Protein 5HYC (pdb70)

Structure (mmCIF, N/CA/C/O backbone):
data_5HYC
#
_entry.id   5HYC
#
_cell.length_a   105.097
_cell.length_b   105.097
_cell.length_c   166.541
_cell.angle_alpha   90.00
_cell.angle_beta   90.00
_cell.angle_gamma   90.00
#
_symmetry.space_group_name_H-M   'I 41 2 2'
#
loop_
_entity.id
_entity.type
_entity.pdbx_description
1 polymer 'Uncharacterized protein'
2 polymer 'Cytoplasmic dynein 1 intermediate chain 2'
3 water water
#
loop_
_atom_site.group_PDB
_atom_site.id
_atom_site.type_symbol
_atom_site.label_atom_id
_atom_site.label_alt_id
_atom_site.label_comp_id
_atom_site.label_asym_id
_atom_site.label_entity_id
_atom_site.label_seq_id
_atom_site.pdbx_PDB_ins_code
_atom_site.Cartn_x
_atom_site.Cartn_y
_atom_site.Cartn_z
_atom_site.occupancy
_atom_site.B_iso_or_equiv
_atom_site.auth_seq_id
_atom_site.auth_comp_id
_atom_site.auth_asym_id
_atom_site.auth_atom_id
_atom_site.pdbx_PDB_model_num
ATOM 1 N N . GLY A 1 5 ? -36.371 4.820 30.293 1.00 98.03 5 GLY A N 1
ATOM 2 C CA . GLY A 1 5 ? -37.681 4.553 30.856 1.00 102.60 5 GLY A CA 1
ATOM 3 C C . GLY A 1 5 ? -38.056 3.086 30.795 1.00 103.94 5 GLY A C 1
ATOM 4 O O . GLY A 1 5 ? -37.188 2.220 30.888 1.00 105.42 5 GLY A O 1
ATOM 5 N N . PRO A 1 6 ? -39.360 2.799 30.651 1.00 106.52 6 PRO A N 1
ATOM 6 C CA . PRO A 1 6 ? -39.913 1.443 30.559 1.00 97.95 6 PRO A CA 1
ATOM 7 C C . PRO A 1 6 ? -39.272 0.593 29.466 1.00 82.96 6 PRO A C 1
ATOM 8 O O . PRO A 1 6 ? -38.931 1.099 28.398 1.00 81.75 6 PRO A O 1
ATOM 12 N N . SER A 1 7 ? -39.115 -0.695 29.746 1.00 70.04 7 SER A N 1
ATOM 13 C CA . SER A 1 7 ? -38.491 -1.611 28.811 1.00 65.54 7 SER A CA 1
ATOM 14 C C . SER A 1 7 ? -39.501 -2.078 27.796 1.00 66.29 7 SER A C 1
ATOM 15 O O . SER A 1 7 ? -40.695 -2.094 28.076 1.00 68.47 7 SER A O 1
ATOM 18 N N . PRO A 1 8 ? -39.024 -2.467 26.606 1.00 64.97 8 PRO A N 1
ATOM 19 C CA . PRO A 1 8 ? -39.915 -3.019 25.583 1.00 67.51 8 PRO A CA 1
ATOM 20 C C . PRO A 1 8 ? -40.548 -4.334 26.024 1.00 65.32 8 PRO A C 1
ATOM 21 O O . PRO A 1 8 ? -41.535 -4.769 25.442 1.00 73.67 8 PRO A O 1
ATOM 25 N N . ILE A 1 9 ? -39.976 -4.957 27.046 1.00 59.51 9 ILE A N 1
ATOM 26 C CA . ILE A 1 9 ? -40.446 -6.243 27.533 1.00 54.33 9 ILE A CA 1
ATOM 27 C C . ILE A 1 9 ? -40.673 -6.144 29.028 1.00 56.31 9 ILE A C 1
ATOM 28 O O . ILE A 1 9 ? -39.870 -5.551 29.729 1.00 52.50 9 ILE A O 1
ATOM 33 N N . PRO A 1 10 ? -41.796 -6.692 29.514 1.00 62.32 10 PRO A N 1
ATOM 34 C CA . PRO A 1 10 ? -42.065 -6.706 30.951 1.00 54.43 10 PRO A CA 1
ATOM 35 C C . PRO A 1 10 ? -40.933 -7.383 31.692 1.00 52.94 10 PRO A C 1
ATOM 36 O O . PRO A 1 10 ? -40.463 -8.430 31.258 1.00 54.08 10 PRO A O 1
ATOM 40 N N . THR A 1 11 ? -40.497 -6.784 32.792 1.00 52.56 11 THR A N 1
ATOM 41 C CA . THR A 1 11 ? -39.330 -7.266 33.514 1.00 54.15 11 THR A CA 1
ATOM 42 C C . THR A 1 11 ? -39.491 -8.689 34.029 1.00 55.46 11 THR A C 1
ATOM 43 O O . THR A 1 11 ? -38.503 -9.375 34.253 1.00 53.70 11 THR A O 1
ATOM 47 N N . ASN A 1 12 ? -40.730 -9.135 34.217 1.00 61.75 12 ASN A N 1
ATOM 48 C CA . ASN A 1 12 ? -40.969 -10.506 34.648 1.00 65.78 12 ASN A CA 1
ATOM 49 C C . ASN A 1 12 ? -40.670 -11.505 33.535 1.00 59.19 12 ASN A C 1
ATOM 50 O O . ASN A 1 12 ? -40.269 -12.635 33.795 1.00 60.53 12 ASN A O 1
ATOM 55 N N . ARG A 1 13 ? -40.866 -11.076 32.293 1.00 54.03 13 ARG A N 1
ATOM 56 C CA . ARG A 1 13 ? -40.541 -11.897 31.142 1.00 49.52 13 ARG A CA 1
ATOM 57 C C . ARG A 1 13 ? -39.045 -11.879 30.908 1.00 46.44 13 ARG A C 1
ATOM 58 O O . ARG A 1 13 ? -38.452 -12.900 30.595 1.00 45.30 13 ARG A O 1
ATOM 66 N N . LEU A 1 14 ? -38.441 -10.707 31.060 1.00 45.49 14 LEU A N 1
ATOM 67 C CA . LEU A 1 14 ? -36.990 -10.572 30.989 1.00 43.03 14 LEU A CA 1
ATOM 68 C C . LEU A 1 14 ? -36.330 -11.513 31.968 1.00 43.47 14 LEU A C 1
ATOM 69 O O . LEU A 1 14 ? -35.370 -12.197 31.635 1.00 45.68 14 LEU A O 1
ATOM 74 N N . LYS A 1 15 ? -36.872 -11.556 33.179 1.00 43.33 15 LYS A N 1
ATOM 75 C CA . LYS A 1 15 ? -36.299 -12.389 34.211 1.00 42.59 15 LYS A CA 1
ATOM 76 C C . LYS A 1 15 ? -36.322 -13.867 33.821 1.00 42.36 15 LYS A C 1
ATOM 77 O O . LYS A 1 15 ? -35.355 -14.562 34.087 1.00 40.99 15 LYS A O 1
ATOM 83 N N . GLN A 1 16 ? -37.382 -14.371 33.192 1.00 43.99 16 GLN A N 1
ATOM 84 C CA . GLN A 1 16 ? -37.315 -15.786 32.859 1.00 44.11 16 GLN A CA 1
ATOM 85 C C . GLN A 1 16 ? -36.551 -16.032 31.557 1.00 42.67 16 GLN A C 1
ATOM 86 O O . GLN A 1 16 ? -35.955 -17.094 31.391 1.00 43.17 16 GLN A O 1
ATOM 92 N N . ILE A 1 17 ? -36.434 -15.021 30.713 1.00 42.13 17 ILE A N 1
ATOM 93 C CA . ILE A 1 17 ? -35.536 -15.135 29.581 1.00 40.90 17 ILE A CA 1
ATOM 94 C C . ILE A 1 17 ? -34.092 -15.262 30.068 1.00 38.82 17 ILE A C 1
ATOM 95 O O . ILE A 1 17 ? -33.357 -16.141 29.634 1.00 38.27 17 ILE A O 1
ATOM 100 N N . ALA A 1 18 ? -33.704 -14.399 30.998 1.00 38.08 18 ALA A N 1
ATOM 101 C CA . ALA A 1 18 ? -32.331 -14.399 31.475 1.00 36.50 18 ALA A CA 1
ATOM 102 C C . ALA A 1 18 ? -32.009 -15.662 32.266 1.00 36.38 18 ALA A C 1
ATOM 103 O O . ALA A 1 18 ? -30.928 -16.219 32.132 1.00 35.43 18 ALA A O 1
ATOM 105 N N . ALA A 1 19 ? -32.955 -16.119 33.074 1.00 37.67 19 ALA A N 1
ATOM 106 C CA . ALA A 1 19 ? -32.732 -17.305 33.896 1.00 42.78 19 ALA A CA 1
ATOM 107 C C . ALA A 1 19 ? -32.619 -18.548 33.020 1.00 40.99 19 ALA A C 1
ATOM 108 O O . ALA A 1 19 ? -31.791 -19.415 33.273 1.00 43.49 19 ALA A O 1
ATOM 110 N N . ASP A 1 20 ? -33.443 -18.622 31.980 1.00 39.27 20 ASP A N 1
ATOM 111 C CA . ASP A 1 20 ? -33.357 -19.737 31.041 1.00 40.01 20 ASP A CA 1
ATOM 112 C C . ASP A 1 20 ? -32.038 -19.744 30.278 1.00 38.58 20 ASP A C 1
ATOM 113 O O . ASP A 1 20 ? -31.420 -20.797 30.133 1.00 38.81 20 ASP A O 1
ATOM 118 N N . ALA A 1 21 ? -31.596 -18.584 29.803 1.00 37.45 21 ALA A N 1
ATOM 119 C CA . ALA A 1 21 ? -30.301 -18.514 29.136 1.00 36.46 21 ALA A CA 1
ATOM 120 C C . ALA A 1 21 ? -29.158 -18.978 30.038 1.00 35.50 21 ALA A C 1
ATOM 121 O O . ALA A 1 21 ? -28.287 -19.713 29.603 1.00 37.60 21 ALA A O 1
ATOM 123 N N . CYS A 1 22 ? -29.172 -18.567 31.302 1.00 35.83 22 CYS A N 1
ATOM 124 C CA . CYS A 1 22 ? -28.108 -18.970 32.218 1.00 34.34 22 CYS A CA 1
ATOM 125 C C . CYS A 1 22 ? -28.117 -20.471 32.491 1.00 39.24 22 CYS A C 1
ATOM 126 O O . CYS A 1 22 ? -27.067 -21.099 32.421 1.00 37.34 22 CYS A O 1
ATOM 129 N N . ASN A 1 23 ? -29.280 -21.062 32.751 1.00 42.61 23 ASN A N 1
ATOM 130 C CA . ASN A 1 23 ? -29.306 -22.499 32.979 1.00 40.18 23 ASN A CA 1
ATOM 131 C C . ASN A 1 23 ? -29.043 -23.280 31.692 1.00 42.63 23 ASN A C 1
ATOM 132 O O . ASN A 1 23 ? -28.471 -24.351 31.743 1.00 48.65 23 ASN A O 1
ATOM 137 N N . ASP A 1 24 ? -29.443 -22.741 30.545 1.00 41.24 24 ASP A N 1
ATOM 138 C CA . ASP A 1 24 ? -29.085 -23.355 29.268 1.00 41.67 24 ASP A CA 1
ATOM 139 C C . ASP A 1 24 ? -27.576 -23.407 29.087 1.00 38.81 24 ASP A C 1
ATOM 140 O O . ASP A 1 24 ? -27.058 -24.342 28.523 1.00 40.04 24 ASP A O 1
ATOM 145 N N . ALA A 1 25 ? -26.866 -22.403 29.574 1.00 37.09 25 ALA A N 1
ATOM 146 C CA . ALA A 1 25 ? -25.427 -22.390 29.410 1.00 36.66 25 ALA A CA 1
ATOM 147 C C . ALA A 1 25 ? -24.687 -23.167 30.501 1.00 36.66 25 ALA A C 1
ATOM 148 O O . ALA A 1 25 ? -23.796 -23.939 30.194 1.00 41.59 25 ALA A O 1
ATOM 150 N N . ILE A 1 26 ? -25.039 -22.972 31.770 1.00 36.04 26 ILE A N 1
ATOM 151 C CA . ILE A 1 26 ? -24.216 -23.540 32.835 1.00 36.14 26 ILE A CA 1
ATOM 152 C C . ILE A 1 26 ? -24.928 -24.500 33.769 1.00 37.15 26 ILE A C 1
ATOM 153 O O . ILE A 1 26 ? -24.359 -24.905 34.767 1.00 37.39 26 ILE A O 1
ATOM 158 N N . GLY A 1 27 ? -26.151 -24.875 33.425 1.00 38.08 27 GLY A N 1
ATOM 159 C CA . GLY A 1 27 ? -26.989 -25.678 34.285 1.00 39.45 27 GLY A CA 1
ATOM 160 C C . GLY A 1 27 ? -26.389 -27.014 34.617 1.00 40.83 27 GLY A C 1
ATOM 161 O O . GLY A 1 27 ? -26.634 -27.548 35.674 1.00 41.78 27 GLY A O 1
ATOM 162 N N . SER A 1 28 ? -25.577 -27.556 33.728 1.00 41.26 28 SER A N 1
ATOM 163 C CA . SER A 1 28 ? -25.032 -28.883 33.956 1.00 43.01 28 SER A CA 1
ATOM 164 C C . SER A 1 28 ? -23.550 -28.867 34.279 1.00 42.43 28 SER A C 1
ATOM 165 O O . SER A 1 28 ? -22.956 -29.906 34.450 1.00 45.09 28 SER A O 1
ATOM 168 N N . ALA A 1 29 ? -22.948 -27.694 34.377 1.00 40.59 29 ALA A N 1
ATOM 169 C CA . ALA A 1 29 ? -21.576 -27.610 34.868 1.00 40.39 29 ALA A CA 1
ATOM 170 C C . ALA A 1 29 ? -21.478 -28.006 36.364 1.00 40.94 29 ALA A C 1
ATOM 171 O O . ALA A 1 29 ? -22.238 -27.526 37.193 1.00 40.45 29 ALA A O 1
ATOM 173 N N . GLU A 1 30 ? -20.542 -28.891 36.682 1.00 42.28 30 GLU A N 1
ATOM 174 C CA . GLU A 1 30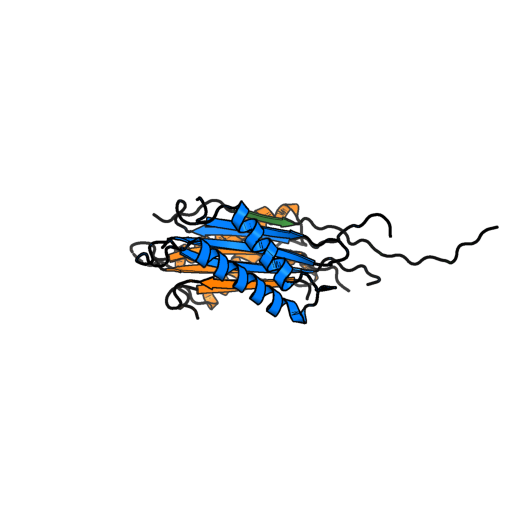 ? -20.259 -29.260 38.062 1.00 45.96 30 GLU A CA 1
ATOM 175 C C . GLU A 1 30 ? -19.385 -28.229 38.753 1.00 42.17 30 GLU A C 1
ATOM 176 O O . GLU A 1 30 ? -19.354 -28.144 39.962 1.00 44.43 30 GLU A O 1
ATOM 182 N N . PHE A 1 31 ? -18.665 -27.446 37.974 1.00 41.24 31 PHE A N 1
ATOM 183 C CA . PHE A 1 31 ? -17.721 -26.513 38.553 1.00 43.51 31 PHE A CA 1
ATOM 184 C C . PHE A 1 31 ? -17.378 -25.448 37.555 1.00 39.80 31 PHE A C 1
ATOM 185 O O . PHE A 1 31 ? -17.614 -25.605 36.367 1.00 39.56 31 PHE A O 1
ATOM 193 N N . TYR A 1 32 ? -16.816 -24.363 38.058 1.00 42.91 32 TYR A N 1
ATOM 194 C CA . TYR A 1 32 ? -16.304 -23.305 37.224 1.00 39.46 32 TYR A CA 1
ATOM 195 C C . TYR A 1 32 ? -15.101 -23.800 36.455 1.00 42.65 32 TYR A C 1
ATOM 196 O O . TYR A 1 32 ? -14.220 -24.460 36.993 1.00 49.74 32 TYR A O 1
ATOM 205 N N . ASP A 1 33 ? -15.086 -23.464 35.181 1.00 39.98 33 ASP A N 1
ATOM 206 C CA . ASP A 1 33 ? -14.039 -23.878 34.274 1.00 41.56 33 ASP A CA 1
ATOM 207 C C . ASP A 1 33 ? -13.683 -22.675 33.412 1.00 41.43 33 ASP A C 1
ATOM 208 O O . ASP A 1 33 ? -14.482 -22.252 32.594 1.00 40.42 33 ASP A O 1
ATOM 213 N N . HIS A 1 34 ? -12.505 -22.104 33.622 1.00 42.74 34 HIS A N 1
ATOM 214 C CA . HIS A 1 34 ? -12.117 -20.887 32.917 1.00 43.05 34 HIS A CA 1
ATOM 215 C C . HIS A 1 34 ? -12.012 -21.119 31.404 1.00 54.84 34 HIS A C 1
ATOM 216 O O . HIS A 1 34 ? -12.127 -20.190 30.619 1.00 67.17 34 HIS A O 1
ATOM 223 N N . ALA A 1 35 ? -11.804 -22.370 31.011 1.00 50.77 35 ALA A N 1
ATOM 224 C CA . ALA A 1 35 ? -11.690 -22.733 29.613 1.00 46.45 35 ALA A CA 1
ATOM 225 C C . ALA A 1 35 ? -13.026 -22.666 28.866 1.00 51.52 35 ALA A C 1
ATOM 226 O O . ALA A 1 35 ? -13.046 -22.546 27.649 1.00 60.06 35 ALA A O 1
ATOM 228 N N . LYS A 1 36 ? -14.136 -22.728 29.594 1.00 48.00 36 LYS A N 1
ATOM 229 C CA . LYS A 1 36 ? -15.450 -22.777 28.960 1.00 41.74 36 LYS A CA 1
ATOM 230 C C . LYS A 1 36 ? -16.248 -21.484 29.097 1.00 39.86 36 LYS A C 1
ATOM 231 O O . LYS A 1 36 ? -17.351 -21.386 28.593 1.00 39.11 36 LYS A O 1
ATOM 237 N N . THR A 1 37 ? -15.686 -20.502 29.782 1.00 39.47 37 THR A N 1
ATOM 238 C CA . THR A 1 37 ? -16.443 -19.323 30.187 1.00 37.93 37 THR A CA 1
ATOM 239 C C . THR A 1 37 ? -16.816 -18.471 28.995 1.00 38.01 37 THR A C 1
ATOM 240 O O . THR A 1 37 ? -17.868 -17.832 28.974 1.00 36.82 37 THR A O 1
ATOM 244 N N . GLU A 1 38 ? -15.925 -18.473 28.013 1.00 39.74 38 GLU A N 1
ATOM 245 C CA . GLU A 1 38 ? -16.120 -17.767 26.763 1.00 42.97 38 GLU A CA 1
ATOM 246 C C . GLU A 1 38 ? -17.297 -18.352 25.982 1.00 40.09 38 GLU A C 1
ATOM 247 O O . GLU A 1 38 ? -18.169 -17.623 25.553 1.00 39.45 38 GLU A O 1
ATOM 253 N N . GLN A 1 39 ? -17.314 -19.662 25.802 1.00 40.84 39 GLN A N 1
ATOM 254 C CA . GLN A 1 39 ? -18.462 -20.320 25.191 1.00 44.15 39 GLN A CA 1
ATOM 255 C C . GLN A 1 39 ? -19.755 -20.042 25.958 1.00 43.37 39 GLN A C 1
ATOM 256 O O . GLN A 1 39 ? -20.778 -19.748 25.349 1.00 44.62 39 GLN A O 1
ATOM 262 N N . TRP A 1 40 ? -19.684 -20.129 27.294 1.00 37.63 40 TRP A N 1
ATOM 263 C CA . TRP A 1 40 ? -20.837 -19.935 28.172 1.00 36.14 40 TRP A CA 1
ATOM 264 C C . TRP A 1 40 ? -21.436 -18.543 28.023 1.00 35.30 40 TRP A C 1
ATOM 265 O O . TRP A 1 40 ? -22.631 -18.390 27.855 1.00 47.06 40 TRP A O 1
ATOM 276 N N . ASN A 1 41 ? -20.581 -17.536 28.105 1.00 35.32 41 ASN A N 1
ATOM 277 C CA . ASN A 1 41 ? -20.989 -16.162 27.923 1.00 34.95 41 ASN A CA 1
ATOM 278 C C . ASN A 1 41 ? -21.527 -15.887 26.501 1.00 35.73 41 ASN A C 1
ATOM 279 O O . ASN A 1 41 ? -22.514 -15.176 26.358 1.00 35.34 41 ASN A O 1
ATOM 284 N N . HIS A 1 42 ? -20.885 -16.459 25.470 1.00 37.15 42 HIS A N 1
ATOM 285 C CA . HIS A 1 42 ? -21.324 -16.346 24.059 1.00 45.34 42 HIS A CA 1
ATOM 286 C C . HIS A 1 42 ? -22.781 -16.709 24.002 1.00 37.96 42 HIS A C 1
ATOM 287 O O . HIS A 1 42 ? -23.629 -15.994 23.507 1.00 38.09 42 HIS A O 1
ATOM 294 N N . GLN A 1 43 ? -22.980 -17.926 24.486 1.00 37.84 43 GLN A N 1
ATOM 295 C CA . GLN A 1 43 ? -24.232 -18.629 24.576 1.00 37.89 43 GLN A CA 1
ATOM 296 C C . GLN A 1 43 ? -25.340 -17.864 25.297 1.00 36.67 43 GLN A C 1
ATOM 297 O O . GLN A 1 43 ? -26.456 -17.773 24.804 1.00 37.29 43 GLN A O 1
ATOM 303 N N . ILE A 1 44 ? -25.020 -17.349 26.480 1.00 35.32 44 ILE A N 1
ATOM 304 C CA . ILE A 1 44 ? -25.959 -16.577 27.270 1.00 34.51 44 ILE A CA 1
ATOM 305 C C . ILE A 1 44 ? -26.346 -15.314 26.509 1.00 34.82 44 ILE A C 1
ATOM 306 O O . ILE A 1 44 ? -27.518 -15.003 26.397 1.00 35.12 44 ILE A O 1
ATOM 311 N N . ILE A 1 45 ? -25.346 -14.598 25.996 1.00 35.05 45 ILE A N 1
ATOM 312 C CA . ILE A 1 45 ? -25.560 -13.384 25.216 1.00 35.68 45 ILE A CA 1
ATOM 313 C C . ILE A 1 45 ? -26.435 -13.640 23.966 1.00 39.88 45 ILE A C 1
ATOM 314 O O . ILE A 1 45 ? -27.397 -12.918 23.689 1.00 37.34 45 ILE A O 1
ATOM 319 N N . ASN A 1 46 ? -26.087 -14.679 23.223 1.00 37.87 46 ASN A N 1
ATOM 320 C CA . ASN A 1 46 ? -26.856 -15.102 22.061 1.00 39.53 46 ASN A CA 1
ATOM 321 C C . ASN A 1 46 ? -28.311 -15.377 22.343 1.00 39.64 46 ASN A C 1
ATOM 322 O O . ASN A 1 46 ? -29.201 -14.861 21.667 1.00 40.72 46 ASN A O 1
ATOM 327 N N . THR A 1 47 ? -28.539 -16.214 23.338 1.00 38.84 47 THR A N 1
ATOM 328 C CA . THR A 1 47 ? -29.880 -16.569 23.740 1.00 39.28 47 THR A CA 1
ATOM 329 C C . THR A 1 47 ? -30.724 -15.353 24.135 1.00 38.90 47 THR A C 1
ATOM 330 O O . THR A 1 47 ? -31.895 -15.264 23.779 1.00 40.19 47 THR A O 1
ATOM 334 N N . ILE A 1 48 ? -30.130 -14.414 24.858 1.00 37.53 48 ILE A N 1
ATOM 335 C CA . ILE A 1 48 ? -30.908 -13.304 25.373 1.00 37.46 48 ILE A CA 1
ATOM 336 C C . ILE A 1 48 ? -31.220 -12.300 24.267 1.00 38.57 48 ILE A C 1
ATOM 337 O O . ILE A 1 48 ? -32.346 -11.842 24.163 1.00 39.58 48 ILE A O 1
ATOM 342 N N . LEU A 1 49 ? -30.226 -11.983 23.442 1.00 39.19 49 LEU A N 1
ATOM 343 C CA . LEU A 1 49 ? -30.432 -11.169 22.242 1.00 40.18 49 LEU A CA 1
ATOM 344 C C . LEU A 1 49 ? -31.549 -11.686 21.336 1.00 41.97 49 LEU A C 1
ATOM 345 O O . LEU A 1 49 ? -32.448 -10.927 20.995 1.00 43.10 49 LEU A O 1
ATOM 350 N N . LYS A 1 50 ? -31.512 -12.957 20.949 1.00 42.59 50 LYS A N 1
ATOM 351 C CA . LYS A 1 50 ? -32.543 -13.479 20.031 1.00 47.29 50 LYS A CA 1
ATOM 352 C C . LYS A 1 50 ? -33.921 -13.317 20.632 1.00 45.30 50 LYS A C 1
ATOM 353 O O . LYS A 1 50 ? -34.873 -12.927 19.962 1.00 50.47 50 LYS A O 1
ATOM 359 N N . ALA A 1 51 ? -34.008 -13.614 21.915 1.00 43.83 51 ALA A N 1
ATOM 360 C CA . ALA A 1 51 ? -35.278 -13.617 22.606 1.00 44.58 51 ALA A CA 1
ATOM 361 C C . ALA A 1 51 ? -35.809 -12.209 22.847 1.00 44.71 51 ALA A C 1
ATOM 362 O O . ALA A 1 51 ? -37.002 -11.998 22.746 1.00 46.49 51 ALA A O 1
ATOM 364 N N . VAL A 1 52 ? -34.959 -11.235 23.159 1.00 43.24 52 VAL A N 1
ATOM 365 C CA . VAL A 1 52 ? -35.510 -9.911 23.397 1.00 43.81 52 VAL A CA 1
ATOM 366 C C . VAL A 1 52 ? -35.881 -9.270 22.057 1.00 46.06 52 VAL A C 1
ATOM 367 O O . VAL A 1 52 ? -36.786 -8.452 21.994 1.00 47.12 52 VAL A O 1
ATOM 371 N N . ILE A 1 53 ? -35.204 -9.677 20.986 1.00 45.97 53 ILE A N 1
ATOM 372 C CA . ILE A 1 53 ? -35.526 -9.213 19.659 1.00 48.10 53 ILE A CA 1
ATOM 373 C C . ILE A 1 53 ? -36.881 -9.764 19.196 1.00 50.44 53 ILE A C 1
ATOM 374 O O . ILE A 1 53 ? -37.691 -9.037 18.636 1.00 52.43 53 ILE A O 1
ATOM 379 N N . ALA A 1 54 ? -37.122 -11.043 19.448 1.00 50.50 54 ALA A N 1
ATOM 380 C CA . ALA A 1 54 ? -38.402 -11.653 19.116 1.00 53.08 54 ALA A CA 1
ATOM 381 C C . ALA A 1 54 ? -39.564 -10.977 19.838 1.00 63.01 54 ALA A C 1
ATOM 382 O O . ALA A 1 54 ? -40.507 -10.514 19.203 1.00 65.23 54 ALA A O 1
ATOM 384 N N . GLU A 1 55 ? -39.488 -10.910 21.165 1.00 64.05 55 GLU A N 1
ATOM 385 C CA . GLU A 1 55 ? -40.579 -10.371 21.972 1.00 65.36 55 GLU A CA 1
ATOM 386 C C . GLU A 1 55 ? -40.723 -8.856 21.850 1.00 60.22 55 GLU A C 1
ATOM 387 O O . GLU A 1 55 ? -41.674 -8.280 22.354 1.00 57.37 55 GLU A O 1
ATOM 393 N N . SER A 1 56 ? -39.780 -8.214 21.177 1.00 64.41 56 SER A N 1
ATOM 394 C CA . SER A 1 56 ? -39.898 -6.795 20.869 1.00 65.61 56 SER A CA 1
ATOM 395 C C . SER A 1 56 ? -40.701 -6.566 19.612 1.00 61.81 56 SER A C 1
ATOM 396 O O . SER A 1 56 ? -41.374 -5.554 19.465 1.00 67.48 56 SER A O 1
ATOM 399 N N . GLN A 1 57 ? -40.629 -7.538 18.718 1.00 96.13 57 GLN A N 1
ATOM 400 C CA . GLN A 1 57 ? -41.041 -7.351 17.338 1.00 94.90 57 GLN A CA 1
ATOM 401 C C . GLN A 1 57 ? -42.597 -7.251 17.250 1.00 96.76 57 GLN A C 1
ATOM 402 O O . GLN A 1 57 ? -43.308 -8.151 17.732 1.00 100.23 57 GLN A O 1
ATOM 408 N N . PRO A 1 58 ? -43.133 -6.097 16.751 1.00 98.38 58 PRO A N 1
ATOM 409 C CA . PRO A 1 58 ? -44.587 -5.964 16.568 1.00 96.75 58 PRO A CA 1
ATOM 410 C C . PRO A 1 58 ? -45.122 -6.985 15.591 1.00 99.11 58 PRO A C 1
ATOM 411 O O . PRO A 1 58 ? -44.379 -7.395 14.709 1.00 98.05 58 PRO A O 1
ATOM 415 N N . SER A 1 59 ? -46.380 -7.389 15.747 1.00 102.59 59 SER A N 1
ATOM 416 C CA . SER A 1 59 ? -46.998 -8.350 14.836 1.00 109.67 59 SER A CA 1
ATOM 417 C C . SER A 1 59 ? -47.082 -7.795 13.417 1.00 106.88 59 SER A C 1
ATOM 418 O O . SER A 1 59 ? -47.062 -8.548 12.444 1.00 107.90 59 SER A O 1
ATOM 421 N N . ASP A 1 60 ? -47.190 -6.476 13.308 1.00 103.28 60 ASP A N 1
ATOM 422 C CA . ASP A 1 60 ? -47.160 -5.806 12.013 1.00 100.86 60 ASP A CA 1
ATOM 423 C C . ASP A 1 60 ? -45.725 -5.734 11.504 1.00 95.16 60 ASP A C 1
ATOM 424 O O . ASP A 1 60 ? -44.970 -4.840 11.880 1.00 91.92 60 ASP A O 1
ATOM 429 N N . SER A 1 61 ? -45.363 -6.676 10.638 1.00 96.25 61 SER A N 1
ATOM 430 C CA . SER A 1 61 ? -43.991 -6.809 10.158 1.00 93.78 61 SER A CA 1
ATOM 431 C C . SER A 1 61 ? -43.539 -5.653 9.268 1.00 90.00 61 SER A C 1
ATOM 432 O O . SER A 1 61 ? -42.355 -5.541 8.951 1.00 87.66 61 SER A O 1
ATOM 435 N N . THR A 1 62 ? -44.476 -4.793 8.871 1.00 90.23 62 THR A N 1
ATOM 436 C CA . THR A 1 62 ? -44.152 -3.606 8.080 1.00 86.23 62 THR A CA 1
ATOM 437 C C . THR A 1 62 ? -43.454 -2.571 8.953 1.00 83.14 62 THR A C 1
ATOM 438 O O . THR A 1 62 ? -43.095 -1.489 8.493 1.00 80.23 62 THR A O 1
ATOM 442 N N . THR A 1 63 ? -43.287 -2.907 10.225 1.00 84.09 63 THR A N 1
ATOM 443 C CA . THR A 1 63 ? -42.522 -2.086 11.143 1.00 81.79 63 THR A CA 1
ATOM 444 C C . THR A 1 63 ? -41.091 -2.615 11.234 1.00 80.75 63 THR A C 1
ATOM 445 O O . THR A 1 63 ? -40.871 -3.794 11.508 1.00 82.92 63 THR A O 1
ATOM 449 N N . PRO A 1 64 ? -40.113 -1.739 10.965 1.00 77.70 64 PRO A N 1
ATOM 450 C CA . PRO A 1 64 ? -38.687 -2.062 11.054 1.00 77.57 64 PRO A CA 1
ATOM 451 C C . PRO A 1 64 ? -38.245 -2.092 12.514 1.00 77.47 64 PRO A C 1
ATOM 452 O O . PRO A 1 64 ? -38.907 -1.480 13.341 1.00 77.75 64 PRO A O 1
ATOM 456 N N . PRO A 1 65 ? -37.137 -2.797 12.812 1.00 78.04 65 PRO A N 1
ATOM 457 C CA . PRO A 1 65 ? -36.510 -2.891 14.139 1.00 78.92 65 PRO A CA 1
ATOM 458 C C . PRO A 1 65 ? -36.580 -1.592 14.940 1.00 77.56 65 PRO A C 1
ATOM 459 O O . PRO A 1 65 ? -35.996 -0.591 14.542 1.00 75.23 65 PRO A O 1
ATOM 463 N N . GLN A 1 66 ? -37.285 -1.615 16.062 1.00 79.29 66 GLN A N 1
ATOM 464 C CA . GLN A 1 66 ? -37.477 -0.412 16.861 1.00 78.57 66 GLN A CA 1
ATOM 465 C C . GLN A 1 66 ? -36.376 -0.158 17.900 1.00 78.85 66 GLN A C 1
ATOM 466 O O . GLN A 1 66 ? -36.229 0.959 18.377 1.00 78.00 66 GLN A O 1
ATOM 472 N N . PHE A 1 67 ? -35.594 -1.179 18.227 1.00 53.38 67 PHE A N 1
ATOM 473 C CA . PHE A 1 67 ? -34.537 -1.027 19.231 1.00 52.65 67 PHE A CA 1
ATOM 474 C C . PHE A 1 67 ? -33.194 -1.568 18.810 1.00 51.35 67 PHE A C 1
ATOM 475 O O . PHE A 1 67 ? -33.107 -2.555 18.105 1.00 51.13 67 PHE A O 1
ATOM 483 N N . LYS A 1 68 ? -32.143 -0.916 19.280 1.00 51.12 68 LYS A N 1
ATOM 484 C CA . LYS A 1 68 ? -30.829 -1.536 19.335 1.00 50.03 68 LYS A CA 1
ATOM 485 C C . LYS A 1 68 ? -30.644 -2.192 20.715 1.00 47.99 68 LYS A C 1
ATOM 486 O O . LYS A 1 68 ? -31.210 -1.730 21.701 1.00 47.71 68 LYS A O 1
ATOM 492 N N . PHE A 1 69 ? -29.884 -3.283 20.767 1.00 46.75 69 PHE A N 1
ATOM 493 C CA . PHE A 1 69 ? -29.716 -4.072 21.990 1.00 44.96 69 PHE A CA 1
ATOM 494 C C . PHE A 1 69 ? -28.271 -4.453 22.270 1.00 44.04 69 PHE A C 1
ATOM 495 O O . PHE A 1 69 ? -27.563 -4.915 21.385 1.00 44.31 69 PHE A O 1
ATOM 503 N N . ALA A 1 70 ? -27.843 -4.301 23.514 1.00 43.05 70 ALA A N 1
ATOM 504 C CA . ALA A 1 70 ? -26.557 -4.855 23.931 1.00 42.04 70 ALA A CA 1
ATOM 505 C C . ALA A 1 70 ? -26.740 -5.731 25.163 1.00 40.58 70 ALA A C 1
ATOM 506 O O . ALA A 1 70 ? -27.463 -5.368 26.083 1.00 40.41 70 ALA A O 1
ATOM 508 N N . VAL A 1 71 ? -26.077 -6.883 25.178 1.00 39.71 71 VAL A N 1
ATOM 509 C CA . VAL A 1 71 ? -26.102 -7.756 26.339 1.00 38.49 71 VAL A CA 1
ATOM 510 C C . VAL A 1 71 ? -24.690 -8.027 26.816 1.00 37.82 71 VAL A C 1
ATOM 511 O O . VAL A 1 71 ? -23.867 -8.568 26.078 1.00 37.87 71 VAL A O 1
ATOM 515 N N . ASN A 1 72 ? -24.422 -7.636 28.056 1.00 37.32 72 ASN A N 1
ATOM 516 C CA . ASN A 1 72 ? -23.176 -7.968 28.716 1.00 36.65 72 ASN A CA 1
ATOM 517 C C . ASN A 1 72 ? -23.378 -9.069 29.760 1.00 35.72 72 ASN A C 1
ATOM 518 O O . ASN A 1 72 ? -24.254 -8.990 30.606 1.00 35.89 72 ASN A O 1
ATOM 523 N N . SER A 1 73 ? -22.554 -10.097 29.680 1.00 35.24 73 SER A N 1
ATOM 524 C CA . SER A 1 73 ? -22.655 -11.221 30.576 1.00 34.56 73 SER A CA 1
ATOM 525 C C . SER A 1 73 ? -21.328 -11.459 31.258 1.00 34.14 73 SER A C 1
ATOM 526 O O . SER A 1 73 ? -20.288 -11.445 30.614 1.00 34.29 73 SER A O 1
ATOM 529 N N . THR A 1 74 ? -21.372 -11.693 32.567 1.00 33.76 74 THR A N 1
ATOM 530 C CA . THR A 1 74 ? -20.166 -11.926 33.348 1.00 33.45 74 THR A CA 1
ATOM 531 C C . THR A 1 74 ? -20.285 -13.214 34.143 1.00 33.12 74 THR A C 1
ATOM 532 O O . THR A 1 74 ? -21.283 -13.436 34.783 1.00 33.15 74 THR A O 1
ATOM 536 N N . ILE A 1 75 ? -19.265 -14.052 34.114 1.00 32.96 75 ILE A N 1
ATOM 537 C CA . ILE A 1 75 ? -19.269 -15.217 34.969 1.00 32.83 75 ILE A CA 1
ATOM 538 C C . ILE A 1 75 ? -18.145 -15.109 36.001 1.00 32.77 75 ILE A C 1
ATOM 539 O O . ILE A 1 75 ? -17.000 -14.854 35.662 1.00 32.78 75 ILE A O 1
ATOM 544 N N . VAL A 1 76 ? -18.496 -15.288 37.267 1.00 32.84 76 VAL A N 1
ATOM 545 C CA . VAL A 1 76 ? -17.542 -15.107 38.355 1.00 32.93 76 VAL A CA 1
ATOM 546 C C . VAL A 1 76 ? -17.454 -16.343 39.204 1.00 33.14 76 VAL A C 1
ATOM 547 O O . VAL A 1 76 ? -18.436 -16.801 39.752 1.00 33.38 76 VAL A O 1
ATOM 551 N N . GLN A 1 77 ? -16.258 -16.882 39.308 1.00 33.20 77 GLN A N 1
ATOM 552 C CA . GLN A 1 77 ? -16.037 -17.997 40.197 1.00 33.60 77 GLN A CA 1
ATOM 553 C C . GLN A 1 77 ? -16.152 -17.586 41.685 1.00 34.00 77 GLN A C 1
ATOM 554 O O . GLN A 1 77 ? -15.776 -16.497 42.090 1.00 33.98 77 GLN A O 1
ATOM 560 N N . HIS A 1 78 ? -16.736 -18.475 42.472 1.00 34.53 78 HIS A N 1
ATOM 561 C CA . HIS A 1 78 ? -16.726 -18.351 43.920 1.00 35.20 78 HIS A CA 1
ATOM 562 C C . HIS A 1 78 ? -15.307 -18.528 44.456 1.00 35.47 78 HIS A C 1
ATOM 563 O O . HIS A 1 78 ? -14.455 -19.117 43.797 1.00 35.29 78 HIS A O 1
ATOM 570 N N . LEU A 1 79 ? -15.065 -18.022 45.656 1.00 36.03 79 LEU A N 1
ATOM 571 C CA . LEU A 1 79 ? -13.795 -18.262 46.329 1.00 36.51 79 LEU A CA 1
ATOM 572 C C . LEU A 1 79 ? -13.646 -19.746 46.622 1.00 37.16 79 LEU A C 1
ATOM 573 O O . LEU A 1 79 ? -14.605 -20.422 46.924 1.00 37.63 79 LEU A O 1
ATOM 578 N N . VAL A 1 80 ? -12.435 -20.238 46.451 1.00 37.28 80 VAL A N 1
ATOM 579 C CA . VAL A 1 80 ? -12.087 -21.642 46.609 1.00 38.01 80 VAL A CA 1
ATOM 580 C C . VAL A 1 80 ? -11.330 -21.797 47.928 1.00 39.08 80 VAL A C 1
ATOM 581 O O . VAL A 1 80 ? -10.400 -21.041 48.201 1.00 44.45 80 VAL A O 1
ATOM 585 N N . PRO A 1 81 ? -11.758 -22.731 48.777 1.00 40.21 81 PRO A N 1
ATOM 586 C CA . PRO A 1 81 ? -11.037 -22.885 50.048 1.00 41.43 81 PRO A CA 1
ATOM 587 C C . PRO A 1 81 ? -9.592 -23.280 49.845 1.00 41.63 81 PRO A C 1
ATOM 588 O O . PRO A 1 81 ? -9.249 -23.904 48.841 1.00 41.22 81 PRO A O 1
ATOM 592 N N . SER A 1 82 ? -8.765 -22.900 50.805 1.00 42.58 82 SER A N 1
ATOM 593 C CA . SER A 1 82 ? -7.336 -23.202 50.812 1.00 50.82 82 SER A CA 1
ATOM 594 C C . SER A 1 82 ? -7.038 -24.676 50.549 1.00 43.59 82 SER A C 1
ATOM 595 O O . SER A 1 82 ? -6.110 -25.002 49.818 1.00 44.17 82 SER A O 1
ATOM 598 N N . SER A 1 83 ? -7.841 -25.561 51.122 1.00 44.58 83 SER A N 1
ATOM 599 C CA . SER A 1 83 ? -7.692 -26.985 50.880 1.00 60.95 83 SER A CA 1
ATOM 600 C C . SER A 1 83 ? -8.191 -27.446 49.498 1.00 67.57 83 SER A C 1
ATOM 601 O O . SER A 1 83 ? -8.047 -28.620 49.158 1.00 84.16 83 SER A O 1
ATOM 604 N N . LYS A 1 84 ? -8.767 -26.531 48.714 1.00 68.84 84 LYS A N 1
ATOM 605 C CA . LYS A 1 84 ? -9.369 -26.845 47.399 1.00 63.77 84 LYS A CA 1
ATOM 606 C C . LYS A 1 84 ? -10.472 -27.900 47.515 1.00 65.68 84 LYS A C 1
ATOM 607 O O . LYS A 1 84 ? -11.662 -27.583 47.546 1.00 65.98 84 LYS A O 1
ATOM 613 N N . ASP A 1 104 ? -18.598 -29.815 57.856 1.00 95.45 104 ASP A N 1
ATOM 614 C CA . ASP A 1 104 ? -19.089 -28.904 56.826 1.00 94.34 104 ASP A CA 1
ATOM 615 C C . ASP A 1 104 ? -19.657 -27.628 57.426 1.00 94.85 104 ASP A C 1
ATOM 616 O O . ASP A 1 104 ? -19.287 -26.522 57.032 1.00 92.37 104 ASP A O 1
ATOM 621 N N . GLY A 1 105 ? -20.564 -27.792 58.383 1.00 99.10 105 GLY A N 1
ATOM 622 C CA . GLY A 1 105 ? -21.321 -26.672 58.916 1.00 98.28 105 GLY A CA 1
ATOM 623 C C . GLY A 1 105 ? -22.325 -26.179 57.885 1.00 93.59 105 GLY A C 1
ATOM 624 O O . GLY A 1 105 ? -22.530 -26.831 56.860 1.00 93.31 105 GLY A O 1
ATOM 625 N N . LYS A 1 106 ? -22.951 -25.032 58.139 1.00 90.41 106 LYS A N 1
ATOM 626 C CA . LYS A 1 106 ? -23.880 -24.463 57.167 1.00 85.40 106 LYS A CA 1
ATOM 627 C C . LYS A 1 106 ? -23.204 -23.997 55.899 1.00 79.63 106 LYS A C 1
ATOM 628 O O . LYS A 1 106 ? -22.125 -23.408 55.940 1.00 74.64 106 LYS A O 1
ATOM 634 N N . PRO A 1 107 ? -23.862 -24.242 54.765 1.00 77.06 107 PRO A N 1
ATOM 635 C CA . PRO A 1 107 ? -23.326 -23.772 53.494 1.00 72.29 107 PRO A CA 1
ATOM 636 C C . PRO A 1 107 ? -23.116 -22.266 53.499 1.00 66.60 107 PRO A C 1
ATOM 637 O O . PRO A 1 107 ? -23.904 -21.514 54.076 1.00 66.86 107 PRO A O 1
ATOM 641 N N . HIS A 1 108 ? -22.011 -21.854 52.894 1.00 56.83 108 HIS A N 1
ATOM 642 C CA . HIS A 1 108 ? -21.622 -20.459 52.836 1.00 53.42 108 HIS A CA 1
ATOM 643 C C . HIS A 1 108 ? -20.776 -20.214 51.594 1.00 42.85 108 HIS A C 1
ATOM 644 O O . HIS A 1 108 ? -19.853 -20.973 51.294 1.00 42.59 108 HIS A O 1
ATOM 651 N N . VAL A 1 109 ? -21.088 -19.143 50.886 1.00 41.77 109 VAL A N 1
ATOM 652 C CA . VAL A 1 109 ? -20.357 -18.825 49.675 1.00 46.89 109 VAL A CA 1
ATOM 653 C C . VAL A 1 109 ? -19.357 -17.694 49.932 1.00 39.86 109 VAL A C 1
ATOM 654 O O . VAL A 1 109 ? -19.725 -16.626 50.385 1.00 40.13 109 VAL A O 1
ATOM 658 N N . GLY A 1 110 ? -18.085 -17.952 49.670 1.00 39.41 110 GLY A N 1
ATOM 659 C CA . GLY A 1 110 ? -17.106 -16.884 49.643 1.00 38.94 110 GLY A CA 1
ATOM 660 C C . GLY A 1 110 ? -17.125 -16.183 48.288 1.00 37.68 110 GLY A C 1
ATOM 661 O O . GLY A 1 110 ? -17.126 -16.822 47.253 1.00 37.00 110 GLY A O 1
ATOM 662 N N . ARG A 1 111 ? -17.172 -14.861 48.315 1.00 37.54 111 ARG A N 1
ATOM 663 C CA . ARG A 1 111 ? -17.100 -14.052 47.121 1.00 36.61 111 ARG A CA 1
ATOM 664 C C . ARG A 1 111 ? -16.101 -12.934 47.262 1.00 36.62 111 ARG A C 1
ATOM 665 O O . ARG A 1 111 ? -15.997 -12.299 48.305 1.00 41.21 111 ARG A O 1
ATOM 673 N N . ARG A 1 112 ? -15.365 -12.689 46.189 1.00 35.89 112 ARG A N 1
ATOM 674 C CA . ARG A 1 112 ? -14.575 -11.489 46.084 1.00 35.94 112 ARG A CA 1
ATOM 675 C C . ARG A 1 112 ? -15.494 -10.262 45.986 1.00 36.13 112 ARG A C 1
ATOM 676 O O . ARG A 1 112 ? -16.637 -10.364 45.566 1.00 35.94 112 ARG A O 1
ATOM 684 N N . GLY A 1 113 ? -15.000 -9.099 46.384 1.00 36.64 113 GLY A N 1
ATOM 685 C CA . GLY A 1 113 ? -15.792 -7.900 46.269 1.00 36.99 113 GLY A CA 1
ATOM 686 C C . GLY A 1 113 ? -15.813 -7.383 44.849 1.00 36.44 113 GLY A C 1
ATOM 687 O O . GLY A 1 113 ? -14.822 -7.473 44.134 1.00 36.07 113 GLY A O 1
ATOM 688 N N . MET A 1 114 ? -16.954 -6.866 44.421 1.00 36.52 114 MET A N 1
ATOM 689 C CA . MET A 1 114 ? -16.991 -6.138 43.171 1.00 40.95 114 MET A CA 1
ATOM 690 C C . MET A 1 114 ? -18.158 -5.173 43.110 1.00 43.18 114 MET A C 1
ATOM 691 O O . MET A 1 114 ? -19.154 -5.317 43.805 1.00 37.24 114 MET A O 1
ATOM 696 N N . HIS A 1 115 ? -17.988 -4.151 42.291 1.00 37.21 115 HIS A N 1
ATOM 697 C CA . HIS A 1 115 ? -19.001 -3.146 42.105 1.00 37.91 115 HIS A CA 1
ATOM 698 C C . HIS A 1 115 ? -19.019 -2.767 40.644 1.00 37.80 115 HIS A C 1
ATOM 699 O O . HIS A 1 115 ? -17.996 -2.391 40.081 1.00 37.90 115 HIS A O 1
ATOM 706 N N . SER A 1 116 ? -20.190 -2.886 40.042 1.00 37.75 116 SER A N 1
ATOM 707 C CA . SER A 1 116 ? -20.395 -2.536 38.661 1.00 37.84 116 SER A CA 1
ATOM 708 C C . SER A 1 116 ? -21.478 -1.484 38.574 1.00 38.81 116 SER A C 1
ATOM 709 O O . SER A 1 116 ? -22.574 -1.683 39.061 1.00 38.93 116 SER A O 1
ATOM 712 N N . ALA A 1 117 ? -21.155 -0.359 37.951 1.00 39.67 117 ALA A N 1
ATOM 713 C CA . ALA A 1 117 ? -22.135 0.678 37.666 1.00 40.78 117 ALA A CA 1
ATOM 714 C C . ALA A 1 117 ? -22.134 1.124 36.185 1.00 41.25 117 ALA A C 1
ATOM 715 O O . ALA A 1 117 ? -21.169 0.924 35.449 1.00 41.00 117 ALA A O 1
ATOM 717 N N . THR A 1 118 ? -23.229 1.734 35.755 1.00 43.64 118 THR A N 1
ATOM 718 C CA . THR A 1 118 ? -23.307 2.224 34.389 1.00 43.90 118 THR A CA 1
ATOM 719 C C . THR A 1 118 ? -23.886 3.630 34.310 1.00 45.70 118 THR A C 1
ATOM 720 O O . THR A 1 118 ? -24.905 3.927 34.922 1.00 52.26 118 THR A O 1
ATOM 724 N N . GLY A 1 119 ? -23.217 4.492 33.553 1.00 47.08 119 GLY A N 1
ATOM 725 C CA . GLY A 1 119 ? -23.759 5.790 33.198 1.00 48.88 119 GLY A CA 1
ATOM 726 C C . GLY A 1 119 ? -24.019 5.892 31.703 1.00 48.78 119 GLY A C 1
ATOM 727 O O . GLY A 1 119 ? -23.452 5.138 30.912 1.00 47.79 119 GLY A O 1
ATOM 728 N N . ALA A 1 120 ? -24.873 6.828 31.309 1.00 49.99 120 ALA A N 1
ATOM 729 C CA . ALA A 1 120 ? -25.266 6.935 29.910 1.00 50.04 120 ALA A CA 1
ATOM 730 C C . ALA A 1 120 ? -25.540 8.364 29.454 1.00 52.44 120 ALA A C 1
ATOM 731 O O . ALA A 1 120 ? -25.948 9.209 30.231 1.00 59.60 120 ALA A O 1
ATOM 733 N N . PHE A 1 121 ? -25.283 8.621 28.178 1.00 62.84 121 PHE A N 1
ATOM 734 C CA . PHE A 1 121 ? -25.689 9.862 27.524 1.00 55.42 121 PHE A CA 1
ATOM 735 C C . PHE A 1 121 ? -26.695 9.453 26.460 1.00 57.09 121 PHE A C 1
ATOM 736 O O . PHE A 1 121 ? -26.330 9.010 25.374 1.00 54.25 121 PHE A O 1
ATOM 744 N N . TRP A 1 122 ? -27.967 9.612 26.810 1.00 60.30 122 TRP A N 1
ATOM 745 C CA . TRP A 1 122 ? -29.069 8.832 26.254 1.00 60.86 122 TRP A CA 1
ATOM 746 C C . TRP A 1 122 ? -30.289 9.662 26.023 1.00 54.22 122 TRP A C 1
ATOM 747 O O . TRP A 1 122 ? -30.375 10.766 26.512 1.00 56.07 122 TRP A O 1
ATOM 758 N N . ASN A 1 123 ? -31.273 9.071 25.362 1.00 58.34 123 ASN A N 1
ATOM 759 C CA . ASN A 1 123 ? -32.640 9.546 25.454 1.00 62.32 123 ASN A CA 1
ATOM 760 C C . ASN A 1 123 ? -33.263 8.900 26.691 1.00 64.49 123 ASN A C 1
ATOM 761 O O . ASN A 1 123 ? -33.489 7.697 26.729 1.00 61.00 123 ASN A O 1
ATOM 766 N N . ASP A 1 124 ? -33.520 9.716 27.707 1.00 73.55 124 ASP A N 1
ATOM 767 C CA . ASP A 1 124 ? -33.967 9.248 29.017 1.00 77.09 124 ASP A CA 1
ATOM 768 C C . ASP A 1 124 ? -35.338 8.568 28.974 1.00 71.73 124 ASP A C 1
ATOM 769 O O . ASP A 1 124 ? -35.626 7.686 29.780 1.00 70.10 124 ASP A O 1
ATOM 774 N N . LYS A 1 125 ? -36.173 8.959 28.021 1.00 72.12 125 LYS A N 1
ATOM 775 C CA . LYS A 1 125 ? -37.532 8.429 27.958 1.00 70.35 125 LYS A CA 1
ATOM 776 C C . LYS A 1 125 ? -37.682 7.160 27.115 1.00 66.90 125 LYS A C 1
ATOM 777 O O . LYS A 1 125 ? -38.685 6.462 27.225 1.00 68.03 125 LYS A O 1
ATOM 783 N N . THR A 1 126 ? -36.686 6.849 26.295 1.00 62.34 126 THR A N 1
ATOM 784 C CA . THR A 1 126 ? -36.784 5.688 25.420 1.00 60.17 126 THR A CA 1
ATOM 785 C C . THR A 1 126 ? -35.751 4.609 25.723 1.00 56.47 126 THR A C 1
ATOM 786 O O . THR A 1 126 ? -35.994 3.432 25.494 1.00 58.15 126 THR A O 1
ATOM 790 N N . ASP A 1 127 ? -34.605 5.022 26.240 1.00 54.88 127 ASP A N 1
ATOM 791 C CA . ASP A 1 127 ? -33.481 4.118 26.420 1.00 50.98 127 ASP A CA 1
ATOM 792 C C . ASP A 1 127 ? -33.341 3.669 27.866 1.00 50.47 127 ASP A C 1
ATOM 793 O O . ASP A 1 127 ? -33.765 4.366 28.789 1.00 57.07 127 ASP A O 1
ATOM 798 N N . GLY A 1 128 ? -32.767 2.491 28.065 1.00 43.65 128 GLY A N 1
ATOM 799 C CA . GLY A 1 128 ? -32.774 1.889 29.382 1.00 42.90 128 GLY A CA 1
ATOM 800 C C . GLY A 1 128 ? -31.905 0.666 29.576 1.00 41.33 128 GLY A C 1
ATOM 801 O O . GLY A 1 128 ? -31.294 0.158 28.649 1.00 42.87 128 GLY A O 1
ATOM 802 N N . MET A 1 129 ? -31.848 0.206 30.818 1.00 40.88 129 MET A N 1
ATOM 803 C CA . MET A 1 129 ? -31.070 -0.966 31.170 1.00 39.55 129 MET A CA 1
ATOM 804 C C . MET A 1 129 ? -31.754 -1.813 32.224 1.00 39.15 129 MET A C 1
ATOM 805 O O . MET A 1 129 ? -32.567 -1.344 33.001 1.00 40.04 129 MET A O 1
ATOM 810 N N . TRP A 1 130 ? -31.405 -3.084 32.244 1.00 38.00 130 TRP A N 1
ATOM 811 C CA . TRP A 1 130 ? -31.999 -3.994 33.189 1.00 37.78 130 TRP A CA 1
ATOM 812 C C . TRP A 1 130 ? -30.933 -5.016 33.527 1.00 36.74 130 TRP A C 1
ATOM 813 O O . TRP A 1 130 ? -30.115 -5.358 32.685 1.00 45.97 130 TRP A O 1
ATOM 824 N N . THR A 1 131 ? -30.927 -5.478 34.767 1.00 36.81 131 THR A N 1
ATOM 825 C CA . THR A 1 131 ? -29.890 -6.385 35.236 1.00 36.03 131 THR A CA 1
ATOM 826 C C . THR A 1 131 ? -30.474 -7.626 35.879 1.00 35.90 131 THR A C 1
ATOM 827 O O . THR A 1 131 ? -31.526 -7.598 36.485 1.00 45.94 131 THR A O 1
ATOM 831 N N . TYR A 1 132 ? -29.765 -8.725 35.726 1.00 38.73 132 TYR A N 1
ATOM 832 C CA . TYR A 1 132 ? -30.151 -9.976 36.329 1.00 35.09 132 TYR A CA 1
ATOM 833 C C . TYR A 1 132 ? -28.942 -10.652 36.986 1.00 34.64 132 TYR A C 1
ATOM 834 O O . TYR A 1 132 ? -27.837 -10.614 36.463 1.00 38.20 132 TYR A O 1
ATOM 843 N N . LYS A 1 133 ? -29.145 -11.257 38.141 1.00 35.17 133 LYS A N 1
ATOM 844 C CA . LYS A 1 133 ? -28.098 -12.054 38.767 1.00 42.44 133 LYS A CA 1
ATOM 845 C C . LYS A 1 133 ? -28.528 -13.513 38.877 1.00 42.20 133 LYS A C 1
ATOM 846 O O . LYS A 1 133 ? -29.658 -13.813 39.212 1.00 45.72 133 LYS A O 1
ATOM 852 N N . HIS A 1 134 ? -27.605 -14.407 38.554 1.00 35.54 134 HIS A N 1
ATOM 853 C CA . HIS A 1 134 ? -27.811 -15.836 38.657 1.00 34.63 134 HIS A CA 1
ATOM 854 C C . HIS A 1 134 ? -26.867 -16.382 39.728 1.00 34.86 134 HIS A C 1
ATOM 855 O O . HIS A 1 134 ? -25.791 -16.887 39.431 1.00 34.33 134 HIS A O 1
ATOM 862 N N . GLU A 1 135 ? -27.296 -16.269 40.976 1.00 35.85 135 GLU A N 1
ATOM 863 C CA . GLU A 1 135 ? -26.497 -16.672 42.118 1.00 36.36 135 GLU A CA 1
ATOM 864 C C . GLU A 1 135 ? -26.376 -18.183 42.264 1.00 36.72 135 GLU A C 1
ATOM 865 O O . GLU A 1 135 ? -27.358 -18.885 42.414 1.00 37.58 135 GLU A O 1
ATOM 871 N N . GLY A 1 136 ? -25.152 -18.672 42.216 1.00 36.26 136 GLY A N 1
ATOM 872 C CA . GLY A 1 136 ? -24.880 -20.064 42.500 1.00 36.81 136 GLY A CA 1
ATOM 873 C C . GLY A 1 136 ? -24.914 -20.383 43.990 1.00 38.16 136 GLY A C 1
ATOM 874 O O . GLY A 1 136 ? -24.602 -19.550 44.835 1.00 38.49 136 GLY A O 1
ATOM 875 N N . ASP A 1 137 ? -25.324 -21.600 44.314 1.00 39.19 137 ASP A N 1
ATOM 876 C CA . ASP A 1 137 ? -25.164 -22.082 45.668 1.00 40.63 137 ASP A CA 1
ATOM 877 C C . ASP A 1 137 ? -23.705 -22.515 45.816 1.00 40.28 137 ASP A C 1
ATOM 878 O O . ASP A 1 137 ? -22.928 -22.413 44.867 1.00 39.02 137 ASP A O 1
ATOM 883 N N . GLU A 1 138 ? -23.339 -22.984 47.002 1.00 41.58 138 GLU A N 1
ATOM 884 C CA . GLU A 1 138 ? -21.956 -23.342 47.301 1.00 41.53 138 GLU A CA 1
ATOM 885 C C . GLU A 1 138 ? -21.440 -24.451 46.386 1.00 41.06 138 GLU A C 1
ATOM 886 O O . GLU A 1 138 ? -20.289 -24.415 45.979 1.00 40.33 138 GLU A O 1
ATOM 892 N N . SER A 1 139 ? -22.292 -25.421 46.057 1.00 41.70 139 SER A N 1
ATOM 893 C CA . SER A 1 139 ? -21.881 -26.547 45.233 1.00 41.63 139 SER A CA 1
ATOM 894 C C . SER A 1 139 ? -21.641 -26.156 43.777 1.00 40.04 139 SER A C 1
ATOM 895 O O . SER A 1 139 ? -20.860 -26.801 43.083 1.00 39.80 139 SER A O 1
ATOM 898 N N . LYS A 1 140 ? -22.338 -25.126 43.314 1.00 39.17 140 LYS A N 1
ATOM 899 C CA . LYS A 1 140 ? -22.216 -24.668 41.943 1.00 37.86 140 LYS A CA 1
ATOM 900 C C . LYS A 1 140 ? -20.852 -24.005 41.704 1.00 36.93 140 LYS A C 1
ATOM 901 O O . LYS A 1 140 ? -20.169 -24.348 40.749 1.00 36.49 140 LYS A O 1
ATOM 907 N N . GLY A 1 141 ? -20.465 -23.074 42.579 1.00 36.90 141 GLY A N 1
ATOM 908 C CA . GLY A 1 141 ? -19.140 -22.502 42.562 1.00 36.48 141 GLY A CA 1
ATOM 909 C C . GLY A 1 141 ? -18.959 -21.256 41.711 1.00 35.46 141 GLY A C 1
ATOM 910 O O . GLY A 1 141 ? -17.841 -20.827 41.515 1.00 35.27 141 GLY A O 1
ATOM 911 N N . MET A 1 142 ? -20.045 -20.661 41.229 1.00 35.01 142 MET A N 1
ATOM 912 C CA . MET A 1 142 ? -19.935 -19.504 40.369 1.00 34.22 142 MET A CA 1
ATOM 913 C C . MET A 1 142 ? -21.243 -18.776 40.190 1.00 34.03 142 MET A C 1
ATOM 914 O O . MET A 1 142 ? -22.290 -19.371 40.268 1.00 34.42 142 MET A O 1
ATOM 919 N N . ASP A 1 143 ? -21.161 -17.485 39.904 1.00 33.68 143 ASP A N 1
ATOM 920 C CA . ASP A 1 143 ? -22.335 -16.664 39.660 1.00 33.58 143 ASP A CA 1
ATOM 921 C C . ASP A 1 143 ? -22.337 -16.114 38.246 1.00 32.91 143 ASP A C 1
ATOM 922 O O . ASP A 1 143 ? -21.295 -16.025 37.608 1.00 32.64 143 ASP A O 1
ATOM 927 N N . VAL A 1 144 ? -23.512 -15.720 37.769 1.00 32.84 144 VAL A N 1
ATOM 928 C CA . VAL A 1 144 ? -23.628 -15.037 36.500 1.00 32.42 144 VAL A CA 1
ATOM 929 C C . VAL A 1 144 ? -24.332 -13.708 36.728 1.00 32.67 144 VAL A C 1
ATOM 930 O O . VAL A 1 144 ? -25.310 -13.651 37.434 1.00 33.12 144 VAL A O 1
ATOM 934 N N . VAL A 1 145 ? -23.820 -12.644 36.128 1.00 32.58 145 VAL A N 1
ATOM 935 C CA . VAL A 1 145 ? -24.505 -11.361 36.103 1.00 32.95 145 VAL A CA 1
ATOM 936 C C . VAL A 1 145 ? -24.790 -10.922 34.666 1.00 32.75 145 VAL A C 1
ATOM 937 O O . VAL A 1 145 ? -23.954 -11.031 33.782 1.00 32.54 145 VAL A O 1
ATOM 941 N N . VAL A 1 146 ? -25.975 -10.387 34.443 1.00 33.39 146 VAL A N 1
ATOM 942 C CA . VAL A 1 146 ? -26.375 -10.014 33.115 1.00 33.00 146 VAL A CA 1
ATOM 943 C C . VAL A 1 146 ? -26.876 -8.574 33.065 1.00 33.63 146 VAL A C 1
ATOM 944 O O . VAL A 1 146 ? -27.765 -8.195 33.826 1.00 34.09 146 VAL A O 1
ATOM 948 N N . MET A 1 147 ? -26.302 -7.779 32.162 1.00 33.85 147 MET A N 1
ATOM 949 C CA . MET A 1 147 ? -26.871 -6.481 31.847 1.00 34.78 147 MET A CA 1
ATOM 950 C C . MET A 1 147 ? -27.430 -6.415 30.420 1.00 35.59 147 MET A C 1
ATOM 951 O O . MET A 1 147 ? -26.797 -6.833 29.468 1.00 34.55 147 MET A O 1
ATOM 956 N N . LEU A 1 148 ? -28.632 -5.867 30.314 1.00 37.44 148 LEU A N 1
ATOM 957 C CA . LEU A 1 148 ? -29.309 -5.630 29.051 1.00 35.64 148 LEU A CA 1
ATOM 958 C C . LEU A 1 148 ? -29.496 -4.153 28.836 1.00 36.66 148 LEU A C 1
ATOM 959 O O . LEU A 1 148 ? -29.978 -3.449 29.703 1.00 37.18 148 LEU A O 1
ATOM 964 N N . ILE A 1 149 ? -29.104 -3.679 27.669 1.00 37.16 149 ILE A N 1
ATOM 965 C CA . ILE A 1 149 ? -29.348 -2.293 27.287 1.00 38.38 149 ILE A CA 1
ATOM 966 C C . ILE A 1 149 ? -30.247 -2.234 26.042 1.00 38.93 149 ILE A C 1
ATOM 967 O O . ILE A 1 149 ? -30.059 -2.994 25.114 1.00 38.66 149 ILE A O 1
ATOM 972 N N . TRP A 1 150 ? -31.233 -1.345 26.038 1.00 39.87 150 TRP A N 1
ATOM 973 C CA . TRP A 1 150 ? -32.013 -1.095 24.840 1.00 42.27 150 TRP A CA 1
ATOM 974 C C . TRP A 1 150 ? -31.905 0.367 24.440 1.00 44.80 150 TRP A C 1
ATOM 975 O O . TRP A 1 150 ? -32.063 1.270 25.259 1.00 43.73 150 TRP A O 1
ATOM 986 N N . ILE A 1 151 ? -31.612 0.588 23.169 1.00 42.95 151 ILE A N 1
ATOM 987 C CA . ILE A 1 151 ? -31.596 1.923 22.625 1.00 44.63 151 ILE A CA 1
ATOM 988 C C . ILE A 1 151 ? -32.676 2.001 21.560 1.00 50.37 151 ILE A C 1
ATOM 989 O O . ILE A 1 151 ? -32.651 1.253 20.586 1.00 54.53 151 ILE A O 1
ATOM 994 N N . ALA A 1 152 ? -33.637 2.896 21.753 1.00 52.71 152 ALA A N 1
ATOM 995 C CA . ALA A 1 152 ? -34.717 3.045 20.791 1.00 54.13 152 ALA A CA 1
ATOM 996 C C . ALA A 1 152 ? -34.196 3.513 19.441 1.00 52.81 152 ALA A C 1
ATOM 997 O O . ALA A 1 152 ? -33.265 4.312 19.370 1.00 50.31 152 ALA A O 1
ATOM 999 N N . VAL A 1 153 ? -34.783 2.969 18.380 1.00 60.13 153 VAL A N 1
ATOM 1000 C CA . VAL A 1 153 ? -34.630 3.526 17.043 1.00 66.42 153 VAL A CA 1
ATOM 1001 C C . VAL A 1 153 ? -33.208 3.420 16.513 1.00 75.65 153 VAL A C 1
ATOM 1002 O O . VAL A 1 153 ? -33.002 3.053 15.356 1.00 80.58 153 VAL A O 1
ATOM 1006 N N . ALA B 1 3 ? -19.475 -7.288 13.491 1.00 52.87 3 ALA B N 1
ATOM 1007 C CA . ALA B 1 3 ? -18.715 -6.152 12.974 1.00 56.55 3 ALA B CA 1
ATOM 1008 C C . ALA B 1 3 ? -19.109 -4.861 13.679 1.00 56.33 3 ALA B C 1
ATOM 1009 O O . ALA B 1 3 ? -20.181 -4.772 14.278 1.00 55.92 3 ALA B O 1
ATOM 1011 N N . GLN B 1 4 ? -18.238 -3.861 13.584 1.00 59.36 4 GLN B N 1
ATOM 1012 C CA . GLN B 1 4 ? -18.405 -2.609 14.312 1.00 62.79 4 GLN B CA 1
ATOM 1013 C C . GLN B 1 4 ? -18.029 -1.388 13.490 1.00 61.40 4 GLN B C 1
ATOM 1014 O O . GLN B 1 4 ? -17.168 -1.469 12.626 1.00 57.09 4 GLN B O 1
ATOM 1020 N N . GLY B 1 5 ? -18.655 -0.255 13.802 1.00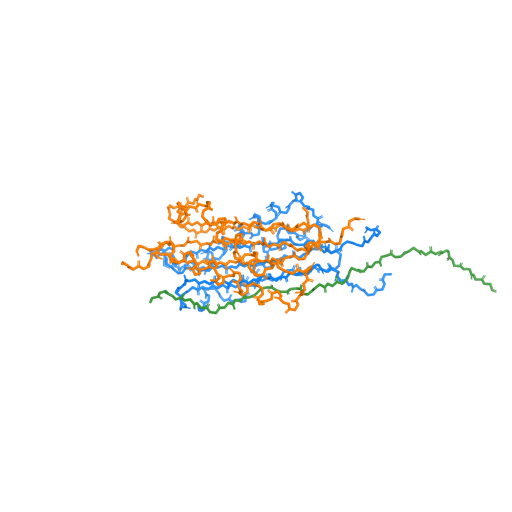 62.03 5 GLY B N 1
ATOM 1021 C CA . GLY B 1 5 ? -18.331 1.013 13.180 1.00 60.71 5 GLY B CA 1
ATOM 1022 C C . GLY B 1 5 ? -17.078 1.633 13.764 1.00 60.80 5 GLY B C 1
ATOM 1023 O O . GLY B 1 5 ? -16.662 1.280 14.868 1.00 61.64 5 GLY B O 1
ATOM 1024 N N . PRO B 1 6 ? -16.463 2.567 13.024 1.00 63.09 6 PRO B N 1
ATOM 1025 C CA . PRO B 1 6 ? -15.234 3.220 13.483 1.00 65.05 6 PRO B CA 1
ATOM 1026 C C . PRO B 1 6 ? -15.476 4.013 14.757 1.00 66.67 6 PRO B C 1
ATOM 1027 O O . PRO B 1 6 ? -16.481 4.707 14.877 1.00 67.19 6 PRO B O 1
ATOM 1031 N N . SER B 1 7 ? -14.568 3.879 15.710 1.00 63.09 7 SER B N 1
ATOM 1032 C CA . SER B 1 7 ? -14.659 4.610 16.958 1.00 64.26 7 SER B CA 1
ATOM 1033 C C . SER B 1 7 ? -14.61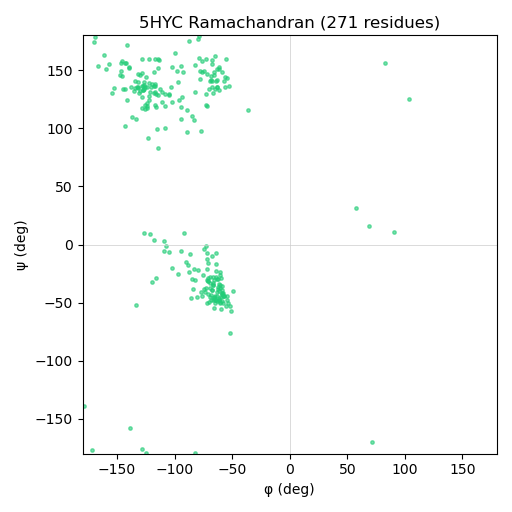5 6.113 16.704 1.00 66.25 7 SER B C 1
ATOM 1034 O O . SER B 1 7 ? -13.780 6.588 15.936 1.00 72.73 7 SER B O 1
ATOM 1037 N N . PRO B 1 8 ? -15.527 6.869 17.334 1.00 67.45 8 PRO B N 1
ATOM 1038 C CA . PRO B 1 8 ? -15.608 8.316 17.118 1.00 69.47 8 PRO B CA 1
ATOM 1039 C C . PRO B 1 8 ? -14.440 9.053 17.756 1.00 71.25 8 PRO B C 1
ATOM 1040 O O . PRO B 1 8 ? -14.234 10.229 17.496 1.00 72.34 8 PRO B O 1
ATOM 1044 N N . ILE B 1 9 ? -13.698 8.345 18.598 1.00 70.04 9 ILE B N 1
ATOM 1045 C CA . ILE B 1 9 ? -12.488 8.843 19.220 1.00 70.88 9 ILE B CA 1
ATOM 1046 C C . ILE B 1 9 ? -11.425 7.770 19.028 1.00 69.57 9 ILE B C 1
ATOM 1047 O O . ILE B 1 9 ? -11.720 6.594 19.196 1.00 69.23 9 ILE B O 1
ATOM 1052 N N . PRO B 1 10 ? -10.198 8.158 18.641 1.00 70.51 10 PRO B N 1
ATOM 1053 C CA . PRO B 1 10 ? -9.148 7.154 18.433 1.00 69.46 10 PRO B CA 1
ATOM 1054 C C . PRO B 1 10 ? -8.943 6.321 19.676 1.00 68.86 10 PRO B C 1
ATOM 1055 O O . PRO B 1 10 ? -9.049 6.867 20.759 1.00 70.14 10 PRO B O 1
ATOM 1059 N N . THR B 1 11 ? -8.655 5.036 19.521 1.00 52.65 11 THR B N 1
ATOM 1060 C CA . THR B 1 11 ? -8.658 4.129 20.652 1.00 51.32 11 THR B CA 1
ATOM 1061 C C . THR B 1 11 ? -7.541 4.488 21.614 1.00 53.16 11 THR B C 1
ATOM 1062 O O . THR B 1 11 ? -7.721 4.396 22.822 1.00 52.08 11 THR B O 1
ATOM 1066 N N . ASN B 1 12 ? -6.412 4.940 21.078 1.00 56.15 12 ASN B N 1
ATOM 1067 C CA . ASN B 1 12 ? -5.301 5.386 21.911 1.00 58.48 12 ASN B CA 1
ATOM 1068 C C . ASN B 1 12 ? -5.671 6.577 22.781 1.00 58.32 12 ASN B C 1
ATOM 1069 O O . ASN B 1 12 ? -5.138 6.744 23.866 1.00 59.12 12 ASN B O 1
ATOM 1074 N N . ARG B 1 13 ? -6.591 7.402 22.307 1.00 57.51 13 ARG B N 1
ATOM 1075 C CA . ARG B 1 13 ? -7.087 8.495 23.121 1.00 57.43 13 ARG B CA 1
ATOM 1076 C C . ARG B 1 13 ? -8.004 7.955 24.213 1.00 54.46 13 ARG B C 1
ATOM 1077 O O . ARG B 1 13 ? -7.954 8.406 25.350 1.00 55.07 13 ARG B O 1
ATOM 1085 N N . LEU B 1 14 ? -8.840 6.987 23.853 1.00 51.95 14 LEU B N 1
ATOM 1086 C CA . LEU B 1 14 ? -9.734 6.342 24.797 1.00 49.33 14 LEU B CA 1
ATOM 1087 C C . LEU B 1 14 ? -8.960 5.666 25.923 1.00 49.47 14 LEU B C 1
ATOM 1088 O O . LEU B 1 14 ? -9.313 5.797 27.094 1.00 48.56 14 LEU B O 1
ATOM 1093 N N . LYS B 1 15 ? -7.903 4.949 25.564 1.00 50.83 15 LYS B N 1
ATOM 1094 C CA . LYS B 1 15 ? -7.114 4.219 26.543 1.00 51.25 15 LYS B CA 1
ATOM 1095 C C . LYS B 1 15 ? -6.523 5.164 27.567 1.00 52.79 15 LYS B C 1
ATOM 1096 O O . LYS B 1 15 ? -6.258 4.791 28.698 1.00 53.74 15 LYS B O 1
ATOM 1102 N N . GLN B 1 16 ? -6.331 6.408 27.171 1.00 57.59 16 GLN B N 1
ATOM 1103 C CA . GLN B 1 16 ? -5.720 7.347 28.082 1.00 58.91 16 GLN B CA 1
ATOM 1104 C C . GLN B 1 16 ? -6.770 8.179 28.788 1.00 55.34 16 GLN B C 1
ATOM 1105 O O . GLN B 1 16 ? -6.536 8.614 29.895 1.00 56.05 16 GLN B O 1
ATOM 1111 N N . ILE B 1 17 ? -7.942 8.355 28.184 1.00 53.59 17 ILE B N 1
ATOM 1112 C CA . ILE B 1 17 ? -9.083 8.872 28.938 1.00 52.50 17 ILE B CA 1
ATOM 1113 C C . ILE B 1 17 ? -9.453 7.904 30.079 1.00 49.88 17 ILE B C 1
ATOM 1114 O O . ILE B 1 17 ? -9.834 8.317 31.168 1.00 51.43 17 ILE B O 1
ATOM 1119 N N . ALA B 1 18 ? -9.315 6.614 29.809 1.00 48.54 18 ALA B N 1
ATOM 1120 C CA . ALA B 1 18 ? -9.732 5.569 30.724 1.00 46.48 18 ALA B CA 1
ATOM 1121 C C . ALA B 1 18 ? -8.699 5.338 31.812 1.00 47.54 18 ALA B C 1
ATOM 1122 O O . ALA B 1 18 ? -9.055 5.211 32.979 1.00 46.54 18 ALA B O 1
ATOM 1124 N N . ALA B 1 19 ? -7.429 5.265 31.424 1.00 49.74 19 ALA B N 1
ATOM 1125 C CA . ALA B 1 19 ? -6.354 5.053 32.385 1.00 51.21 19 ALA B CA 1
ATOM 1126 C C . ALA B 1 19 ? -6.307 6.212 33.358 1.00 52.30 19 ALA B C 1
ATOM 1127 O O . ALA B 1 19 ? -6.093 6.020 34.548 1.00 52.16 19 ALA B O 1
ATOM 1129 N N . ASP B 1 20 ? -6.542 7.412 32.844 1.00 53.52 20 ASP B N 1
ATOM 1130 C CA . ASP B 1 20 ? -6.545 8.613 33.654 1.00 55.04 20 ASP B CA 1
ATOM 1131 C C . ASP B 1 20 ? -7.736 8.675 34.605 1.00 52.81 20 ASP B C 1
ATOM 1132 O O . ASP B 1 20 ? -7.566 9.021 35.768 1.00 53.46 20 ASP B O 1
ATOM 1137 N N . ALA B 1 21 ? -8.932 8.364 34.116 1.00 50.48 21 ALA B N 1
ATOM 1138 C CA . ALA B 1 21 ? -10.104 8.315 34.991 1.00 48.57 21 ALA B CA 1
ATOM 1139 C C . ALA B 1 21 ? -9.916 7.297 36.134 1.00 47.24 21 ALA B C 1
ATOM 1140 O O . ALA B 1 21 ? -10.341 7.543 37.259 1.00 46.91 21 ALA B O 1
ATOM 1142 N N . CYS B 1 22 ? -9.250 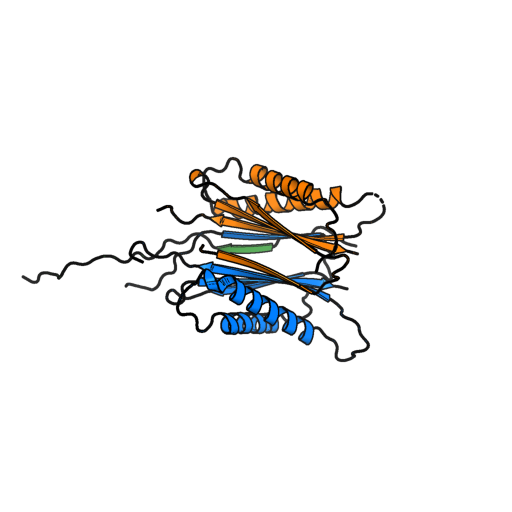6.183 35.848 1.00 46.77 22 CYS B N 1
ATOM 1143 C CA . CYS B 1 22 ? -9.042 5.142 36.844 1.00 45.71 22 CYS B CA 1
ATOM 1144 C C . CYS B 1 22 ? -8.030 5.564 37.918 1.00 51.02 22 CYS B C 1
ATOM 1145 O O . CYS B 1 22 ? -8.306 5.457 39.108 1.00 48.94 22 CYS B O 1
ATOM 1148 N N . ASN B 1 23 ? -6.866 6.053 37.504 1.00 50.17 23 ASN B N 1
ATOM 1149 C CA . ASN B 1 23 ? -5.853 6.454 38.468 1.00 52.36 23 ASN B CA 1
ATOM 1150 C C . ASN B 1 23 ? -6.284 7.671 39.293 1.00 53.18 23 ASN B C 1
ATOM 1151 O O . ASN B 1 23 ? -5.954 7.757 40.455 1.00 53.80 23 ASN B O 1
ATOM 1156 N N . ASP B 1 24 ? -7.055 8.577 38.711 1.00 53.29 24 ASP B N 1
ATOM 1157 C CA . ASP B 1 24 ? -7.653 9.672 39.466 1.00 54.09 24 ASP B CA 1
ATOM 1158 C C . ASP B 1 24 ? -8.498 9.155 40.609 1.00 51.87 24 ASP B C 1
ATOM 1159 O O . ASP B 1 24 ? -8.438 9.672 41.721 1.00 52.88 24 ASP B O 1
ATOM 1164 N N . ALA B 1 25 ? -9.296 8.134 40.333 1.00 49.06 25 ALA B N 1
ATOM 1165 C CA . ALA B 1 25 ? -10.203 7.606 41.332 1.00 47.08 25 ALA B CA 1
ATOM 1166 C C . ALA B 1 25 ? -9.536 6.608 42.268 1.00 46.49 25 ALA B C 1
ATOM 1167 O O . ALA B 1 25 ? -9.839 6.593 43.437 1.00 46.13 25 ALA B O 1
ATOM 1169 N N . ILE B 1 26 ? -8.653 5.756 41.770 1.00 46.56 26 ILE B N 1
ATOM 1170 C CA . ILE B 1 26 ? -8.113 4.717 42.634 1.00 46.04 26 ILE B CA 1
ATOM 1171 C C . ILE B 1 26 ? -6.591 4.662 42.676 1.00 48.37 26 ILE B C 1
ATOM 1172 O O . ILE B 1 26 ? -6.031 3.741 43.242 1.00 48.26 26 ILE B O 1
ATOM 1177 N N . GLY B 1 27 ? -5.928 5.661 42.105 1.00 40.99 27 GLY B N 1
ATOM 1178 C CA . GLY B 1 27 ? -4.474 5.711 42.115 1.00 41.89 27 GLY B CA 1
ATOM 1179 C C . GLY B 1 27 ? -3.854 5.783 43.501 1.00 44.13 27 GLY B C 1
ATOM 1180 O O . GLY B 1 27 ? -2.800 5.218 43.733 1.00 45.01 27 GLY B O 1
ATOM 1181 N N . SER B 1 28 ? -4.517 6.461 44.429 1.00 45.42 28 SER B N 1
ATOM 1182 C CA . SER B 1 28 ? -3.992 6.579 45.790 1.00 48.00 28 SER B CA 1
ATOM 1183 C C . SER B 1 28 ? -4.512 5.531 46.782 1.00 48.43 28 SER B C 1
ATOM 1184 O O . SER B 1 28 ? -4.032 5.466 47.905 1.00 50.79 28 SER B O 1
ATOM 1187 N N . ALA B 1 29 ? -5.461 4.696 46.374 1.00 46.41 29 ALA B N 1
ATOM 1188 C CA . ALA B 1 29 ? -5.973 3.646 47.249 1.00 46.76 29 ALA B CA 1
ATOM 1189 C C . ALA B 1 29 ? -4.931 2.553 47.508 1.00 47.37 29 ALA B C 1
ATOM 1190 O O . ALA B 1 29 ? -4.198 2.161 46.609 1.00 46.36 29 ALA B O 1
ATOM 1192 N N . GLU B 1 30 ? -4.891 2.062 48.745 1.00 49.35 30 GLU B N 1
ATOM 1193 C CA . GLU B 1 30 ? -3.933 1.055 49.190 1.00 50.72 30 GLU B CA 1
ATOM 1194 C C . GLU B 1 30 ? -4.416 -0.368 48.948 1.00 49.16 30 GLU B C 1
ATOM 1195 O O . GLU B 1 30 ? -3.626 -1.299 48.876 1.00 49.72 30 GLU B O 1
ATOM 1201 N N . PHE B 1 31 ? -5.721 -0.536 48.861 1.00 47.55 31 PHE B N 1
ATOM 1202 C CA . PHE B 1 31 ? -6.302 -1.847 48.633 1.00 46.13 31 PHE B CA 1
ATOM 1203 C C . PHE B 1 31 ? -7.769 -1.676 48.326 1.00 44.39 31 PHE B C 1
ATOM 1204 O O . PHE B 1 31 ? -8.277 -0.559 48.306 1.00 44.48 31 PHE B O 1
ATOM 1212 N N . TYR B 1 32 ? -8.439 -2.791 48.065 1.00 43.08 32 TYR B N 1
ATOM 1213 C CA . TYR B 1 32 ? -9.854 -2.773 47.774 1.00 41.73 32 TYR B CA 1
ATOM 1214 C C . TYR B 1 32 ? -10.631 -2.487 49.062 1.00 43.48 32 TYR B C 1
ATOM 1215 O O . TYR B 1 32 ? -10.448 -3.128 50.094 1.00 45.05 32 TYR B O 1
ATOM 1224 N N . ASP B 1 33 ? -11.517 -1.513 48.969 1.00 43.48 33 ASP B N 1
ATOM 1225 C CA . ASP B 1 33 ? -12.323 -1.083 50.082 1.00 47.28 33 ASP B CA 1
ATOM 1226 C C . ASP B 1 33 ? -13.749 -0.967 49.589 1.00 44.46 33 ASP B C 1
ATOM 1227 O O . ASP B 1 33 ? -14.071 -0.054 48.840 1.00 45.02 33 ASP B O 1
ATOM 1232 N N . HIS B 1 34 ? -14.607 -1.886 50.010 1.00 44.49 34 HIS B N 1
ATOM 1233 C CA . HIS B 1 34 ? -15.911 -2.007 49.384 1.00 43.53 34 HIS B CA 1
ATOM 1234 C C . HIS B 1 34 ? -16.817 -0.803 49.626 1.00 45.13 34 HIS B C 1
ATOM 1235 O O . HIS B 1 34 ? -17.668 -0.479 48.805 1.00 44.53 34 HIS B O 1
ATOM 1242 N N . ALA B 1 35 ? -16.607 -0.124 50.741 1.00 47.51 35 ALA B N 1
ATOM 1243 C CA . ALA B 1 35 ? -17.401 1.037 51.091 1.00 49.61 35 ALA B CA 1
ATOM 1244 C C . ALA B 1 35 ? -17.105 2.244 50.204 1.00 51.08 35 ALA B C 1
ATOM 1245 O O . ALA B 1 35 ? -17.883 3.184 50.172 1.00 50.77 35 ALA B O 1
ATOM 1247 N N . LYS B 1 36 ? -15.990 2.213 49.477 1.00 47.51 36 LYS B N 1
ATOM 1248 C CA . LYS B 1 36 ? -15.623 3.326 48.607 1.00 47.18 36 LYS B CA 1
ATOM 1249 C C . LYS B 1 36 ? -15.852 3.052 47.116 1.00 50.19 36 LYS B C 1
ATOM 1250 O O . LYS B 1 36 ? -15.694 3.950 46.295 1.00 44.58 36 LYS B O 1
ATOM 1256 N N . THR B 1 37 ? -16.220 1.822 46.770 1.00 41.52 37 THR B N 1
ATOM 1257 C CA . THR B 1 37 ? -16.280 1.424 45.359 1.00 39.51 37 THR B CA 1
ATOM 1258 C C . THR B 1 37 ? -17.362 2.176 44.601 1.00 41.24 37 THR B C 1
ATOM 1259 O O . THR B 1 37 ? -17.222 2.436 43.421 1.00 40.76 37 THR B O 1
ATOM 1263 N N . GLU B 1 38 ? -18.430 2.552 45.283 1.00 43.58 38 GLU B N 1
ATOM 1264 C CA . GLU B 1 38 ? -19.505 3.253 44.603 1.00 45.58 38 GLU B CA 1
ATOM 1265 C C . GLU B 1 38 ? -19.087 4.674 44.223 1.00 47.96 38 GLU B C 1
ATOM 1266 O O . GLU B 1 38 ? -19.350 5.113 43.107 1.00 50.14 38 GLU B O 1
ATOM 1272 N N . GLN B 1 39 ? -18.409 5.380 45.122 1.00 49.90 39 GLN B N 1
ATOM 1273 C CA . GLN B 1 39 ? -17.910 6.700 44.771 1.00 52.48 39 GLN B CA 1
ATOM 1274 C C . GLN B 1 39 ? -16.749 6.580 43.786 1.00 50.33 39 GLN B C 1
ATOM 1275 O O . GLN B 1 39 ? -16.580 7.423 42.922 1.00 51.64 39 GLN B O 1
ATOM 1281 N N . TRP B 1 40 ? -15.978 5.506 43.892 1.00 47.25 40 TRP B N 1
ATOM 1282 C CA . TRP B 1 40 ? -14.905 5.258 42.946 1.00 45.39 40 TRP B CA 1
ATOM 1283 C C . TRP B 1 40 ? -15.431 5.100 41.521 1.00 45.42 40 TRP B C 1
ATOM 1284 O O . TRP B 1 40 ? -14.904 5.717 40.603 1.00 45.22 40 TRP B O 1
ATOM 1295 N N . ASN B 1 41 ? -16.476 4.291 41.348 1.00 42.76 41 ASN B N 1
ATOM 1296 C CA . ASN B 1 41 ? -17.100 4.100 40.044 1.00 41.97 41 ASN B CA 1
ATOM 1297 C C . ASN B 1 41 ? -17.845 5.329 39.557 1.00 44.80 41 ASN B C 1
ATOM 1298 O O . ASN B 1 41 ? -17.850 5.633 38.369 1.00 44.96 41 ASN B O 1
ATOM 1303 N N . HIS B 1 42 ? -18.493 6.015 40.486 1.00 50.63 42 HIS B N 1
ATOM 1304 C CA . HIS B 1 42 ? -19.163 7.262 40.192 1.00 55.71 42 HIS B CA 1
ATOM 1305 C C . HIS B 1 42 ? -18.160 8.202 39.544 1.00 54.11 42 HIS B C 1
ATOM 1306 O O . HIS B 1 42 ? -18.425 8.794 38.509 1.00 52.81 42 HIS B O 1
ATOM 1313 N N . GLN B 1 43 ? -16.984 8.302 40.143 1.00 51.84 43 GLN B N 1
ATOM 1314 C CA . GLN B 1 43 ? -15.942 9.167 39.624 1.00 53.34 43 GLN B CA 1
ATOM 1315 C C . GLN B 1 43 ? -15.430 8.702 38.261 1.00 51.05 43 GLN B C 1
ATOM 1316 O O . GLN B 1 43 ? -15.277 9.503 37.349 1.00 52.63 43 GLN B O 1
ATOM 1322 N N . ILE B 1 44 ? -15.160 7.407 38.137 1.00 47.65 44 ILE B N 1
ATOM 1323 C CA . ILE B 1 44 ? -14.584 6.848 36.922 1.00 46.31 44 ILE B CA 1
ATOM 1324 C C . ILE B 1 44 ? -15.515 7.018 35.715 1.00 47.90 44 ILE B C 1
ATOM 1325 O O . ILE B 1 44 ? -15.079 7.415 34.634 1.00 49.60 44 ILE B O 1
ATOM 1330 N N . ILE B 1 45 ? -16.794 6.735 35.915 1.00 45.70 45 ILE B N 1
ATOM 1331 C CA . ILE B 1 45 ? -17.777 6.810 34.846 1.00 46.37 45 ILE B CA 1
ATOM 1332 C C . ILE B 1 45 ? -18.024 8.240 34.380 1.00 49.18 45 ILE B C 1
ATOM 1333 O O . ILE B 1 45 ? -18.034 8.503 33.191 1.00 49.48 45 ILE B O 1
ATOM 1338 N N . ASN B 1 46 ? -18.228 9.153 35.320 1.00 51.80 46 ASN B N 1
ATOM 1339 C CA . ASN B 1 46 ? -18.448 10.565 35.005 1.00 56.91 46 ASN B CA 1
ATOM 1340 C C . ASN B 1 46 ? -17.290 11.187 34.230 1.00 56.27 46 ASN B C 1
ATOM 1341 O O . ASN B 1 46 ? -17.508 11.948 33.295 1.00 62.43 46 ASN B O 1
ATOM 1346 N N . THR B 1 47 ? -16.063 10.854 34.621 1.00 55.66 47 THR B N 1
ATOM 1347 C CA . THR B 1 47 ? -14.876 11.381 33.957 1.00 61.06 47 THR B CA 1
ATOM 1348 C C . THR B 1 47 ? -14.791 10.901 32.512 1.00 65.45 47 THR B C 1
ATOM 1349 O O . THR B 1 47 ? -14.544 11.684 31.599 1.00 73.27 47 THR B O 1
ATOM 1353 N N . ILE B 1 48 ? -14.990 9.603 32.314 1.00 59.92 48 ILE B N 1
ATOM 1354 C CA . ILE B 1 48 ? -14.876 9.017 30.991 1.00 49.77 48 ILE B CA 1
ATOM 1355 C C . ILE B 1 48 ? -15.989 9.538 30.097 1.00 50.99 48 ILE B C 1
ATOM 1356 O O . ILE B 1 48 ? -15.749 9.979 28.988 1.00 52.08 48 ILE B O 1
ATOM 1361 N N . LEU B 1 49 ? -17.206 9.516 30.609 1.00 51.15 49 LEU B N 1
ATOM 1362 C CA . LEU B 1 49 ? -18.358 10.007 29.874 1.00 52.64 49 LEU B CA 1
ATOM 1363 C C . LEU B 1 49 ? -18.206 11.477 29.444 1.00 56.86 49 LEU B C 1
ATOM 1364 O O . LEU B 1 49 ? -18.413 11.814 28.287 1.00 58.37 49 LEU B O 1
ATOM 1369 N N . LYS B 1 50 ? -17.844 12.349 30.379 1.00 60.06 50 LYS B N 1
ATOM 1370 C CA . LYS B 1 50 ? -17.637 13.769 30.067 1.00 64.84 50 LYS B CA 1
ATOM 1371 C C . LYS B 1 50 ? -16.575 13.941 28.988 1.00 62.14 50 LYS B C 1
ATOM 1372 O O . LYS B 1 50 ? -16.754 14.724 28.058 1.00 64.26 50 LYS B O 1
ATOM 1378 N N . ALA B 1 51 ? -15.477 13.212 29.109 1.00 60.18 51 ALA B N 1
ATOM 1379 C CA . ALA B 1 51 ? -14.402 13.331 28.144 1.00 60.71 51 ALA B CA 1
ATOM 1380 C C . ALA B 1 51 ? -14.799 12.835 26.757 1.00 62.27 51 ALA B C 1
ATOM 1381 O O . ALA B 1 51 ? -14.341 13.397 25.767 1.00 66.02 51 ALA B O 1
ATOM 1383 N N . VAL B 1 52 ? -15.629 11.796 26.655 1.00 59.67 52 VAL B N 1
ATOM 1384 C CA . VAL B 1 52 ? -15.945 11.306 25.311 1.00 58.62 52 VAL B CA 1
ATOM 1385 C C . VAL B 1 52 ? -17.050 12.115 24.653 1.00 57.97 52 VAL B C 1
ATOM 1386 O O . VAL B 1 52 ? -17.060 12.245 23.447 1.00 58.73 52 VAL B O 1
ATOM 1390 N N . ILE B 1 53 ? -17.966 12.663 25.440 1.00 59.15 53 ILE B N 1
ATOM 1391 C CA . ILE B 1 53 ? -18.947 13.598 24.919 1.00 70.64 53 ILE B CA 1
ATOM 1392 C C . ILE B 1 53 ? -18.218 14.795 24.337 1.00 75.03 53 ILE B C 1
ATOM 1393 O O . ILE B 1 53 ? -18.469 15.199 23.214 1.00 76.72 53 ILE B O 1
ATOM 1398 N N . ALA B 1 54 ? -17.292 15.337 25.115 1.00 75.94 54 ALA B N 1
ATOM 1399 C CA . ALA B 1 54 ? -16.533 16.513 24.725 1.00 74.29 54 ALA B CA 1
ATOM 1400 C C . ALA B 1 54 ? -15.695 16.293 23.474 1.00 70.73 54 ALA B C 1
ATOM 1401 O O . ALA B 1 54 ? -15.687 17.128 22.582 1.00 74.98 54 ALA B O 1
ATOM 1403 N N . GLU B 1 55 ? -14.991 15.172 23.413 1.00 82.92 55 GLU B N 1
ATOM 1404 C CA . GLU B 1 55 ? -14.054 14.931 22.327 1.00 82.41 55 GLU B CA 1
ATOM 1405 C C . GLU B 1 55 ? -14.656 14.194 21.136 1.00 84.79 55 GLU B C 1
ATOM 1406 O O . GLU B 1 55 ? -13.933 13.765 20.236 1.00 84.49 55 GLU B O 1
ATOM 1412 N N . SER B 1 56 ? -15.969 14.034 21.126 1.00 86.38 56 SER B N 1
ATOM 1413 C CA . SER B 1 56 ? -16.586 13.405 19.993 1.00 90.94 56 SER B CA 1
ATOM 1414 C C . SER B 1 56 ? -17.379 14.425 19.193 1.00 94.01 56 SER B C 1
ATOM 1415 O O . SER B 1 56 ? -17.896 14.070 18.156 1.00 92.56 56 SER B O 1
ATOM 1418 N N . GLN B 1 57 ? -17.530 15.671 19.630 1.00 100.24 57 GLN B N 1
ATOM 1419 C CA . GLN B 1 57 ? -18.387 16.500 18.815 1.00 111.26 57 GLN B CA 1
ATOM 1420 C C . GLN B 1 57 ? -17.726 17.852 18.560 1.00 114.90 57 GLN B C 1
ATOM 1421 O O . GLN B 1 57 ? -17.082 18.430 19.418 1.00 113.18 57 GLN B O 1
ATOM 1427 N N . PRO B 1 58 ? -17.804 18.293 17.305 1.00 121.38 58 PRO B N 1
ATOM 1428 C CA . PRO B 1 58 ? -17.153 19.496 16.745 1.00 125.26 58 PRO B CA 1
ATOM 1429 C C . PRO B 1 58 ? -17.345 20.833 17.459 1.00 129.16 58 PRO B C 1
ATOM 1430 O O . PRO B 1 58 ? -18.142 20.921 18.403 1.00 129.98 58 PRO B O 1
ATOM 1434 N N . THR B 1 63 ? -22.516 22.458 16.094 1.00 123.95 63 THR B N 1
ATOM 1435 C CA . THR B 1 63 ? -23.330 21.398 15.499 1.00 124.64 63 THR B CA 1
ATOM 1436 C C . THR B 1 63 ? -23.920 20.555 16.657 1.00 124.06 63 THR B C 1
ATOM 1437 O O . THR B 1 63 ? -23.357 20.530 17.757 1.00 122.95 63 THR B O 1
ATOM 1441 N N . PRO B 1 64 ? -25.051 19.854 16.420 1.00 126.42 64 PRO B N 1
ATOM 1442 C CA . PRO B 1 64 ? -25.672 18.934 17.388 1.00 125.72 64 PRO B CA 1
ATOM 1443 C C . PRO B 1 64 ? -24.856 17.691 17.745 1.00 131.14 64 PRO B C 1
ATOM 1444 O O . PRO B 1 64 ? -23.938 17.318 17.012 1.00 130.85 64 PRO B O 1
ATOM 1448 N N . PRO B 1 65 ? -25.207 17.049 18.873 1.00 132.90 65 PRO B N 1
ATOM 1449 C CA . PRO B 1 65 ? -24.649 15.756 19.275 1.00 131.05 65 PRO B CA 1
ATOM 1450 C C . PRO B 1 65 ? -25.123 14.613 18.381 1.00 129.34 65 PRO B C 1
ATOM 1451 O O . PRO B 1 65 ? -26.315 14.513 18.101 1.00 131.89 65 PRO B O 1
ATOM 1455 N N . GLN B 1 66 ? -24.202 13.755 17.955 1.00 124.26 66 GLN B N 1
ATOM 1456 C CA . GLN B 1 66 ? -24.528 12.715 16.985 1.00 120.61 66 GLN B CA 1
ATOM 1457 C C . GLN B 1 66 ? -24.346 11.291 17.515 1.00 114.09 66 GLN B C 1
ATOM 1458 O O . GLN B 1 66 ? -24.530 10.326 16.771 1.00 111.20 66 GLN B O 1
ATOM 1464 N N . PHE B 1 67 ? -23.994 11.154 18.793 1.00 67.86 67 PHE B N 1
ATOM 1465 C CA . PHE B 1 67 ? -23.845 9.826 19.386 1.00 63.74 67 PHE B CA 1
ATOM 1466 C C . PHE B 1 67 ? -24.596 9.667 20.692 1.00 59.76 67 PHE B C 1
ATOM 1467 O O . PHE B 1 67 ? -24.732 10.606 21.467 1.00 62.76 67 PHE B O 1
ATOM 1475 N N . LYS B 1 68 ? -25.094 8.463 20.920 1.00 57.74 68 LYS B N 1
ATOM 1476 C CA . LYS B 1 68 ? -25.468 8.061 22.257 1.00 62.39 68 LYS B CA 1
ATOM 1477 C C . LYS B 1 68 ? -24.300 7.272 22.840 1.00 54.71 68 LYS B C 1
ATOM 1478 O O . LYS B 1 68 ? -23.655 6.503 22.135 1.00 54.80 68 LYS B O 1
ATOM 1484 N N . PHE B 1 69 ? -24.008 7.498 24.117 1.00 53.91 69 PHE B N 1
ATOM 1485 C CA . PHE B 1 69 ? -22.915 6.796 24.781 1.00 52.89 69 PHE B CA 1
ATOM 1486 C C . PHE B 1 69 ? -23.390 6.084 26.038 1.00 50.79 69 PHE B C 1
ATOM 1487 O O . PHE B 1 69 ? -24.264 6.573 26.742 1.00 50.54 69 PHE B O 1
ATOM 1495 N N . ALA B 1 70 ? -22.811 4.923 26.308 1.00 49.49 70 ALA B N 1
ATOM 1496 C CA . ALA B 1 70 ? -23.001 4.249 27.584 1.00 47.68 70 ALA B CA 1
ATOM 1497 C C . ALA B 1 70 ? -21.648 3.810 28.128 1.00 47.25 70 ALA B C 1
ATOM 1498 O O . ALA B 1 70 ? -20.817 3.265 27.409 1.00 47.68 70 ALA B O 1
ATOM 1500 N N . VAL B 1 71 ? -21.428 4.062 29.409 1.00 46.59 71 VAL B N 1
ATOM 1501 C CA . VAL B 1 71 ? -20.173 3.681 30.023 1.00 46.22 71 VAL B CA 1
ATOM 1502 C C . VAL B 1 71 ? -20.433 2.766 31.195 1.00 44.34 71 V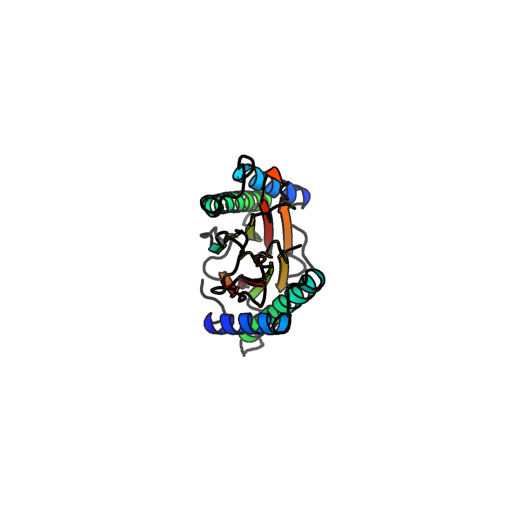AL B C 1
ATOM 1503 O O . VAL B 1 71 ? -21.222 3.082 32.072 1.00 43.82 71 VAL B O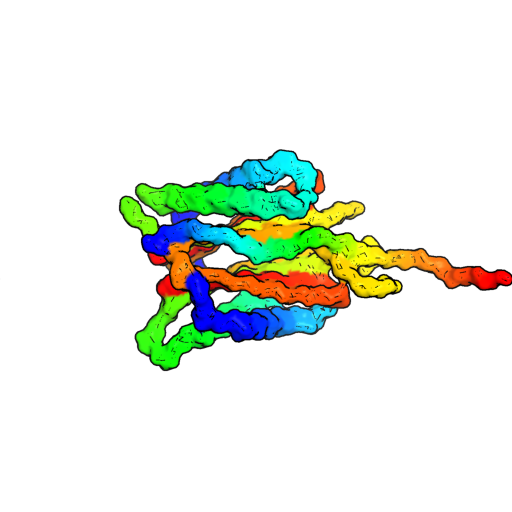 1
ATOM 1507 N N . ASN B 1 72 ? -19.766 1.622 31.193 1.00 43.53 72 ASN B N 1
ATOM 1508 C CA . ASN B 1 72 ? -19.867 0.674 32.287 1.00 41.91 72 ASN B CA 1
ATOM 1509 C C . ASN B 1 72 ? -18.524 0.457 32.961 1.00 41.76 72 ASN B C 1
ATOM 1510 O O . ASN B 1 72 ? -17.518 0.209 32.300 1.00 42.52 72 ASN B O 1
ATOM 1515 N N . SER B 1 73 ? -18.505 0.555 34.281 1.00 40.96 73 SER B N 1
ATOM 1516 C CA . SER B 1 73 ? -17.268 0.367 35.017 1.00 40.84 73 SER B CA 1
ATOM 1517 C C . SER B 1 73 ? -17.445 -0.654 36.122 1.00 39.24 73 SER B C 1
ATOM 1518 O O . SER B 1 73 ? -18.407 -0.604 36.875 1.00 38.54 73 SER B O 1
ATOM 1521 N N . THR B 1 74 ? -16.496 -1.577 36.207 1.00 38.88 74 THR B N 1
ATOM 1522 C CA . THR B 1 74 ? -16.511 -2.586 37.240 1.00 37.56 74 THR B CA 1
ATOM 1523 C C . THR B 1 74 ? -15.198 -2.683 37.996 1.00 37.61 74 THR B C 1
ATOM 1524 O O . THR B 1 74 ? -14.174 -3.030 37.423 1.00 38.27 74 THR B O 1
ATOM 1528 N N . ILE B 1 75 ? -15.255 -2.411 39.299 1.00 37.04 75 ILE B N 1
ATOM 1529 C CA . ILE B 1 75 ? -14.114 -2.614 40.180 1.00 36.97 75 ILE B CA 1
ATOM 1530 C C . ILE B 1 75 ? -14.193 -3.982 40.832 1.00 35.68 75 ILE B C 1
ATOM 1531 O O . ILE B 1 75 ? -15.195 -4.339 41.431 1.00 34.81 75 ILE B O 1
ATOM 1536 N N . VAL B 1 76 ? -13.117 -4.742 40.692 1.00 35.83 76 VAL B N 1
ATOM 1537 C CA . VAL B 1 76 ? -13.070 -6.129 41.101 1.00 34.94 76 VAL B CA 1
ATOM 1538 C C . VAL B 1 76 ? -11.900 -6.356 42.037 1.00 34.92 76 VAL B C 1
ATOM 1539 O O . VAL B 1 76 ? -10.754 -6.137 41.668 1.00 42.81 76 VAL B O 1
ATOM 1543 N N . GLN B 1 77 ? -12.199 -6.804 43.252 1.00 33.95 77 GLN B N 1
ATOM 1544 C CA . GLN B 1 77 ? -11.178 -7.155 44.232 1.00 33.85 77 GLN B CA 1
ATOM 1545 C C . GLN B 1 77 ? -10.310 -8.325 43.753 1.00 34.14 77 GLN B C 1
ATOM 1546 O O . GLN B 1 77 ? -10.822 -9.295 43.220 1.00 37.05 77 GLN B O 1
ATOM 1552 N N . HIS B 1 78 ? -8.995 -8.226 43.917 1.00 39.12 78 HIS B N 1
ATOM 1553 C CA . HIS B 1 78 ? -8.149 -9.381 43.657 1.00 41.54 78 HIS B CA 1
ATOM 1554 C C . HIS B 1 78 ? -8.441 -10.565 44.590 1.00 45.94 78 HIS B C 1
ATOM 1555 O O . HIS B 1 78 ? -8.848 -10.400 45.744 1.00 48.27 78 HIS B O 1
ATOM 1562 N N . LEU B 1 79 ? -8.198 -11.761 44.080 1.00 45.52 79 LEU B N 1
ATOM 1563 C CA . LEU B 1 79 ? -8.110 -12.937 44.922 1.00 48.01 79 LEU B CA 1
ATOM 1564 C C . LEU B 1 79 ? -6.862 -12.835 45.785 1.00 48.64 79 LEU B C 1
ATOM 1565 O O . LEU B 1 79 ? -5.847 -12.313 45.345 1.00 51.91 79 LEU B O 1
ATOM 1570 N N . VAL B 1 80 ? -6.953 -13.332 47.012 1.00 52.29 80 VAL B N 1
ATOM 1571 C CA . VAL B 1 80 ? -5.822 -13.390 47.922 1.00 62.63 80 VAL B CA 1
ATOM 1572 C C . VAL B 1 80 ? -4.660 -14.090 47.218 1.00 67.23 80 VAL B C 1
ATOM 1573 O O . VAL B 1 80 ? -4.856 -15.057 46.492 1.00 61.64 80 VAL B O 1
ATOM 1577 N N . PRO B 1 81 ? -3.446 -13.551 47.364 1.00 73.36 81 PRO B N 1
ATOM 1578 C CA . PRO B 1 81 ? -2.326 -14.148 46.627 1.00 83.23 81 PRO B CA 1
ATOM 1579 C C . PRO B 1 81 ? -1.885 -15.504 47.183 1.00 92.70 81 PRO B C 1
ATOM 1580 O O . PRO B 1 81 ? -2.185 -15.833 48.327 1.00 100.06 81 PRO B O 1
ATOM 1584 N N . SER B 1 82 ? -1.194 -16.285 46.358 1.00 95.96 82 SER B N 1
ATOM 1585 C CA . SER B 1 82 ? -0.646 -17.571 46.778 1.00 102.31 82 SER B CA 1
ATOM 1586 C C . SER B 1 82 ? 0.438 -17.391 47.840 1.00 106.62 82 SER B C 1
ATOM 1587 O O . SER B 1 82 ? 0.593 -18.224 48.733 1.00 113.27 82 SER B O 1
ATOM 1590 N N . ARG B 1 112 ? -8.641 -16.706 34.511 1.00 67.53 112 ARG B N 1
ATOM 1591 C CA . ARG B 1 112 ? -8.798 -16.823 35.945 1.00 67.14 112 ARG B CA 1
ATOM 1592 C C . ARG B 1 112 ? -10.256 -16.945 36.364 1.00 55.29 112 ARG B C 1
ATOM 1593 O O . ARG B 1 112 ? -11.046 -17.623 35.713 1.00 57.14 112 ARG B O 1
ATOM 1601 N N . GLY B 1 113 ? -10.600 -16.252 37.449 1.00 39.94 113 GLY B N 1
ATOM 1602 C CA . GLY B 1 113 ? -11.873 -16.436 38.122 1.00 37.49 113 GLY B CA 1
ATOM 1603 C C . GLY B 1 113 ? -13.061 -15.636 37.632 1.00 37.12 113 GLY B C 1
ATOM 1604 O O . GLY B 1 113 ? -14.150 -15.851 38.116 1.00 35.72 113 GLY B O 1
ATOM 1605 N N . MET B 1 114 ? -12.881 -14.687 36.722 1.00 38.80 114 MET B N 1
ATOM 1606 C CA . MET B 1 114 ? -14.051 -14.113 36.074 1.00 38.36 114 MET B CA 1
ATOM 1607 C C . MET B 1 114 ? -13.849 -13.724 34.633 1.00 40.28 114 MET B C 1
ATOM 1608 O O . MET B 1 114 ? -12.789 -13.293 34.238 1.00 42.83 114 MET B O 1
ATOM 1613 N N . HIS B 1 115 ? -14.900 -13.905 33.848 1.00 39.61 115 HIS B N 1
ATOM 1614 C CA . HIS B 1 115 ? -14.884 -13.592 32.428 1.00 41.74 115 HIS B CA 1
ATOM 1615 C C . HIS B 1 115 ? -16.083 -12.742 32.071 1.00 41.08 115 HIS B C 1
ATOM 1616 O O . HIS B 1 115 ? -17.194 -13.048 32.464 1.00 39.09 115 HIS B O 1
ATOM 1623 N N . SER B 1 116 ? -15.854 -11.666 31.332 1.00 43.23 116 SER B N 1
ATOM 1624 C CA . SER B 1 116 ? -16.937 -10.798 30.907 1.00 42.88 116 SER B CA 1
ATOM 1625 C C . SER B 1 116 ? -16.909 -10.614 29.392 1.00 45.48 116 SER B C 1
ATOM 1626 O O . SER B 1 116 ? -15.847 -10.471 28.802 1.00 48.65 116 SER B O 1
ATOM 1629 N N . ALA B 1 117 ? -18.082 -10.620 28.771 1.00 44.72 117 ALA B N 1
ATOM 1630 C CA . ALA B 1 117 ? -18.188 -10.402 27.336 1.00 47.48 117 ALA B CA 1
ATOM 1631 C C . ALA B 1 117 ? -19.473 -9.674 26.981 1.00 46.50 117 ALA B C 1
ATOM 1632 O O . ALA B 1 117 ? -20.441 -9.719 27.712 1.00 43.80 117 ALA B O 1
ATOM 1634 N N . THR B 1 118 ? -19.466 -8.997 25.840 1.00 33.49 118 THR B N 1
ATOM 1635 C CA . THR B 1 118 ? -20.638 -8.247 25.378 1.00 33.54 118 THR B CA 1
ATOM 1636 C C . THR B 1 118 ? -20.996 -8.532 23.925 1.00 35.70 118 THR B C 1
ATOM 1637 O O . THR B 1 118 ? -20.136 -8.496 23.061 1.00 39.04 118 THR B O 1
ATOM 1641 N N . GLY B 1 119 ? -22.266 -8.823 23.669 1.00 39.55 119 GLY B N 1
ATOM 1642 C CA . GLY B 1 119 ? -22.789 -8.955 22.319 1.00 36.48 119 GLY B CA 1
ATOM 1643 C C . GLY B 1 119 ? -23.806 -7.868 22.021 1.00 36.58 119 GLY B C 1
ATOM 1644 O O . GLY B 1 119 ? -24.475 -7.362 22.903 1.00 34.52 119 GLY B O 1
ATOM 1645 N N . ALA B 1 120 ? -23.925 -7.500 20.752 1.00 41.08 120 ALA B N 1
ATOM 1646 C CA . ALA B 1 120 ? -24.882 -6.464 20.404 1.00 39.71 120 ALA B CA 1
ATOM 1647 C C . ALA B 1 120 ? -25.554 -6.617 19.060 1.00 41.63 120 ALA B C 1
ATOM 1648 O O . ALA B 1 120 ? -25.021 -7.241 18.158 1.00 44.02 120 ALA B O 1
ATOM 1650 N N . PHE B 1 121 ? -26.710 -5.964 18.952 1.00 40.97 121 PHE B N 1
ATOM 1651 C CA . PHE B 1 121 ? -27.548 -5.895 17.753 1.00 42.61 121 PHE B CA 1
ATOM 1652 C C . PHE B 1 121 ? -27.733 -4.438 17.412 1.00 44.25 121 PHE B C 1
ATOM 1653 O O . PHE B 1 121 ? -28.634 -3.794 17.935 1.00 42.82 121 PHE B O 1
ATOM 1661 N N . TRP B 1 122 ? -26.856 -3.914 16.572 1.00 56.66 122 TRP B N 1
ATOM 1662 C CA . TRP B 1 122 ? -26.831 -2.492 16.280 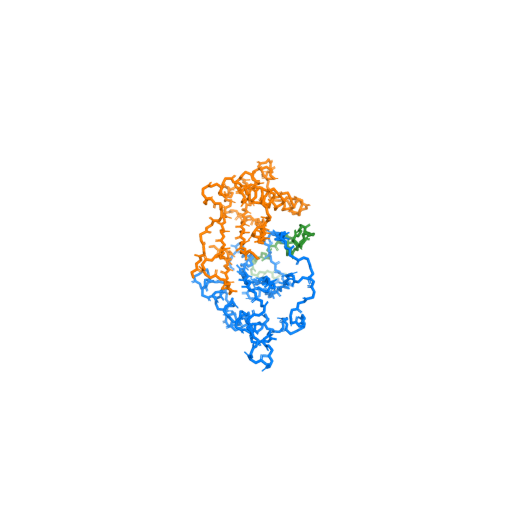1.00 58.98 122 TRP B CA 1
ATOM 1663 C C . TRP B 1 122 ? -26.603 -2.267 14.795 1.00 60.31 122 TRP B C 1
ATOM 1664 O O . TRP B 1 122 ? -26.871 -3.139 13.984 1.00 60.90 122 TRP B O 1
ATOM 1675 N N . ASN B 1 123 ? -26.117 -1.080 14.464 1.00 59.03 123 ASN B N 1
ATOM 1676 C CA . ASN B 1 123 ? -25.673 -0.760 13.124 1.00 60.00 123 ASN B CA 1
ATOM 1677 C C . ASN B 1 123 ? -24.174 -1.005 13.027 1.00 60.78 123 ASN B C 1
ATOM 1678 O O . ASN B 1 123 ? -23.385 -0.251 13.572 1.00 60.40 123 ASN B O 1
ATOM 1683 N N . ASP B 1 124 ? -23.789 -2.062 12.324 1.00 62.59 124 ASP B N 1
ATOM 1684 C CA . ASP B 1 124 ? -22.391 -2.463 12.212 1.00 64.26 124 ASP B CA 1
ATOM 1685 C C . ASP B 1 124 ? -21.490 -1.456 11.493 1.00 65.21 124 ASP B C 1
ATOM 1686 O O . ASP B 1 124 ? -20.283 -1.641 11.452 1.00 67.04 124 ASP B O 1
ATOM 1691 N N . LYS B 1 125 ? -22.055 -0.404 10.909 1.00 64.72 125 LYS B N 1
ATOM 1692 C CA . LYS B 1 125 ? -21.218 0.572 10.221 1.00 66.38 125 LYS B CA 1
ATOM 1693 C C . LYS B 1 125 ? -20.995 1.838 11.046 1.00 65.34 125 LYS B C 1
ATOM 1694 O O . LYS B 1 125 ? -20.044 2.570 10.808 1.00 67.18 125 LYS B O 1
ATOM 1700 N N . THR B 1 126 ? -21.858 2.091 12.023 1.00 64.56 126 THR B N 1
ATOM 1701 C CA . THR B 1 126 ? -21.729 3.305 12.821 1.00 63.34 126 THR B CA 1
ATOM 1702 C C . THR B 1 126 ? -21.518 3.038 14.313 1.00 61.83 126 THR B C 1
ATOM 1703 O O . THR B 1 126 ? -20.842 3.803 15.005 1.00 62.83 126 THR B O 1
ATOM 1707 N N . ASP B 1 127 ? -22.095 1.948 14.799 1.00 60.99 127 ASP B N 1
ATOM 1708 C CA . ASP B 1 127 ? -22.105 1.647 16.220 1.00 60.06 127 ASP B CA 1
ATOM 1709 C C . ASP B 1 127 ? -20.970 0.740 16.638 1.00 61.46 127 ASP B C 1
ATOM 1710 O O . ASP B 1 127 ? -20.472 -0.045 15.838 1.00 62.47 127 ASP B O 1
ATOM 1715 N N . GLY B 1 128 ? -20.571 0.848 17.903 1.00 57.33 128 GLY B N 1
ATOM 1716 C CA . GLY B 1 128 ? -19.537 -0.016 18.433 1.00 56.53 128 GLY B CA 1
ATOM 1717 C C . GLY B 1 128 ? -19.274 0.032 19.931 1.00 55.20 128 GLY B C 1
ATOM 1718 O O . GLY B 1 128 ? -19.922 0.738 20.704 1.00 54.99 128 GLY B O 1
ATOM 1719 N N . MET B 1 129 ? -18.279 -0.736 20.335 1.00 54.68 129 MET B N 1
ATOM 1720 C CA . MET B 1 129 ? -17.879 -0.766 21.718 1.00 54.81 129 MET B CA 1
ATOM 1721 C C . MET B 1 129 ? -16.383 -0.879 21.876 1.00 52.91 129 MET B C 1
ATOM 1722 O O . MET B 1 129 ? -15.682 -1.373 21.011 1.00 53.76 129 MET B O 1
ATOM 1727 N N . TRP B 1 130 ? -15.913 -0.422 23.020 1.00 51.83 130 TRP B N 1
ATOM 1728 C CA . TRP B 1 130 ? -14.506 -0.458 23.341 1.00 51.44 130 TRP B CA 1
ATOM 1729 C C . TRP B 1 130 ? -14.378 -0.890 24.795 1.00 50.62 130 TRP B C 1
ATOM 1730 O O . TRP B 1 130 ? -15.139 -0.435 25.657 1.00 50.22 130 TRP B O 1
ATOM 1741 N N . THR B 1 131 ? -13.449 -1.796 25.068 1.00 50.80 131 THR B N 1
ATOM 1742 C CA . THR B 1 131 ? -13.233 -2.215 26.443 1.00 50.21 131 THR B CA 1
ATOM 1743 C C . THR B 1 131 ? -11.801 -1.977 26.886 1.00 49.95 131 THR B C 1
ATOM 1744 O O . THR B 1 131 ? -10.889 -1.827 26.075 1.00 50.69 131 THR B O 1
ATOM 1748 N N . TYR B 1 132 ? -11.621 -1.927 28.196 1.00 49.27 132 TYR B N 1
ATOM 1749 C CA . TYR B 1 132 ? -10.343 -1.583 28.780 1.00 49.14 132 TYR B CA 1
ATOM 1750 C C . TYR B 1 132 ? -10.190 -2.170 30.175 1.00 48.80 132 TYR B C 1
ATOM 1751 O O . TYR B 1 132 ? -11.065 -2.022 31.018 1.00 48.41 132 TYR B O 1
ATOM 1760 N N . LYS B 1 133 ? -9.070 -2.831 30.410 1.00 49.37 133 LYS B N 1
ATOM 1761 C CA . LYS B 1 133 ? -8.751 -3.326 31.723 1.00 49.25 133 LYS B CA 1
ATOM 1762 C C . LYS B 1 133 ? -7.622 -2.505 32.343 1.00 49.97 133 LYS B C 1
ATOM 1763 O O . LYS B 1 133 ? -6.529 -2.430 31.796 1.00 50.04 133 LYS B O 1
ATOM 1769 N N . HIS B 1 134 ? -7.918 -1.870 33.475 1.00 48.51 134 HIS B N 1
ATOM 1770 C CA . HIS B 1 134 ? -6.916 -1.260 34.334 1.00 48.75 134 HIS B CA 1
ATOM 1771 C C . HIS B 1 134 ? -6.443 -2.312 35.337 1.00 49.02 134 HIS B C 1
ATOM 1772 O O . HIS B 1 134 ? -7.088 -2.550 36.348 1.00 48.79 134 HIS B O 1
ATOM 1779 N N . GLU B 1 135 ? -5.323 -2.956 35.040 1.00 42.29 135 GLU B N 1
ATOM 1780 C CA . GLU B 1 135 ? -4.866 -4.115 35.800 1.00 42.43 135 GLU B CA 1
ATOM 1781 C C . GLU B 1 135 ? -3.973 -3.758 36.993 1.00 42.15 135 GLU B C 1
ATOM 1782 O O . GLU B 1 135 ? -2.873 -3.234 36.826 1.00 46.71 135 GLU B O 1
ATOM 1788 N N . GLY B 1 136 ? -4.448 -4.047 38.198 1.00 41.11 136 GLY B N 1
ATOM 1789 C CA . GLY B 1 136 ? -3.690 -3.747 39.396 1.00 40.87 136 GLY B CA 1
ATOM 1790 C C . GLY B 1 136 ? -2.585 -4.750 39.639 1.00 41.87 136 GLY B C 1
ATOM 1791 O O . GLY B 1 136 ? -2.702 -5.898 39.250 1.00 42.57 136 GLY B O 1
ATOM 1792 N N . ASP B 1 137 ? -1.491 -4.318 40.246 1.00 42.28 137 ASP B N 1
ATOM 1793 C CA . ASP B 1 137 ? -0.499 -5.285 40.686 1.00 43.23 137 ASP B CA 1
ATOM 1794 C C . ASP B 1 137 ? -0.925 -5.868 42.045 1.00 42.33 137 ASP B C 1
ATOM 1795 O O . ASP B 1 137 ? -1.957 -5.513 42.573 1.00 41.17 137 ASP B O 1
ATOM 1800 N N . GLU B 1 138 ? -0.117 -6.752 42.595 1.00 43.17 138 GLU B N 1
ATOM 1801 C CA . GLU B 1 138 ? -0.467 -7.449 43.818 1.00 42.77 138 GLU B CA 1
ATOM 1802 C C . GLU B 1 138 ? -0.730 -6.521 45.021 1.00 41.57 138 GLU B C 1
ATOM 1803 O O . GLU B 1 138 ? -1.639 -6.760 45.798 1.00 41.03 138 GLU B O 1
ATOM 1809 N N . SER B 1 139 ? 0.054 -5.459 45.152 1.00 41.58 139 SER B N 1
ATOM 1810 C CA . SER B 1 139 ? -0.098 -4.519 46.249 1.00 40.91 139 SER B CA 1
ATOM 1811 C C . SER B 1 139 ? -1.382 -3.707 46.134 1.00 40.03 139 SER B C 1
ATOM 1812 O O . SER B 1 139 ? -1.931 -3.271 47.129 1.00 39.64 139 SER B O 1
ATOM 1815 N N . LYS B 1 140 ? -1.856 -3.511 44.911 1.00 39.96 140 LYS B N 1
ATOM 1816 C CA . LYS B 1 140 ? -3.036 -2.709 44.656 1.00 39.34 140 LYS B CA 1
ATOM 1817 C C . LYS B 1 140 ? -4.310 -3.470 45.058 1.00 38.85 140 LYS B C 1
ATOM 1818 O O . LYS B 1 140 ? -5.245 -2.886 45.594 1.00 40.18 140 LYS B O 1
ATOM 1824 N N . GLY B 1 141 ? -4.329 -4.773 44.801 1.00 39.20 141 GLY B N 1
ATOM 1825 C CA . GLY B 1 141 ? -5.423 -5.638 45.194 1.00 39.37 141 GLY B CA 1
ATOM 1826 C C . GLY B 1 141 ? -6.760 -5.472 44.499 1.00 39.19 141 GLY B C 1
ATOM 1827 O O . GLY B 1 141 ? -7.768 -5.953 44.995 1.00 39.60 141 GLY B O 1
ATOM 1828 N N . MET B 1 142 ? -6.788 -4.792 43.361 1.00 38.86 142 MET B N 1
ATOM 1829 C CA . MET B 1 142 ? -8.030 -4.652 42.622 1.00 39.09 142 MET B CA 1
ATOM 1830 C C . MET B 1 142 ? -7.784 -4.287 41.157 1.00 38.75 142 MET B C 1
ATOM 1831 O O . MET B 1 142 ? -6.798 -3.664 40.827 1.00 38.78 142 MET B O 1
ATOM 1836 N N . ASP B 1 143 ? -8.694 -4.706 40.291 1.00 39.01 143 ASP B N 1
ATOM 1837 C CA . ASP B 1 143 ? -8.677 -4.351 38.879 1.00 39.15 143 ASP B CA 1
ATOM 1838 C C . ASP B 1 143 ? -9.874 -3.473 38.559 1.00 38.71 143 ASP B C 1
ATOM 1839 O O . ASP B 1 143 ? -10.866 -3.497 39.269 1.00 38.61 143 ASP B O 1
ATOM 1844 N N . VAL B 1 144 ? -9.784 -2.718 37.472 1.00 38.76 144 VAL B N 1
ATOM 1845 C CA . VAL B 1 144 ? -10.936 -2.019 36.915 1.00 38.60 144 VAL B CA 1
ATOM 1846 C C . VAL B 1 144 ? -11.161 -2.455 35.474 1.00 39.15 144 VAL B C 1
ATOM 1847 O O . VAL B 1 144 ? -10.219 -2.614 34.703 1.00 39.73 144 VAL B O 1
ATOM 1851 N N . VAL B 1 145 ? -12.428 -2.644 35.129 1.00 39.23 145 VAL B N 1
ATOM 1852 C CA . VAL B 1 145 ? -12.859 -3.067 33.810 1.00 39.88 145 VAL B CA 1
ATOM 1853 C C . VAL B 1 145 ? -13.849 -2.040 33.269 1.00 39.68 145 VAL B C 1
ATOM 1854 O O . VAL B 1 145 ? -14.903 -1.805 33.835 1.00 39.52 145 VAL B O 1
ATOM 1858 N N . VAL B 1 146 ? -13.492 -1.405 32.173 1.00 39.99 146 VAL B N 1
ATOM 1859 C CA . VAL B 1 146 ? -14.331 -0.361 31.630 1.00 40.01 146 VAL B CA 1
ATOM 1860 C C . VAL B 1 146 ? -14.838 -0.740 30.234 1.00 45.06 146 VAL B C 1
ATOM 1861 O O . VAL B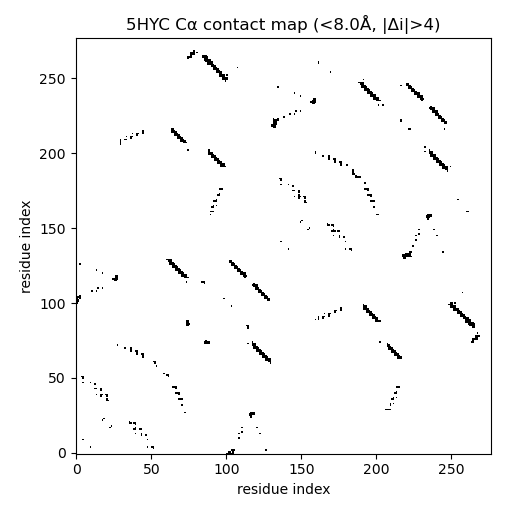 1 146 ? -14.109 -1.296 29.423 1.00 46.00 146 VAL B O 1
ATOM 1865 N N . MET B 1 147 ? -16.108 -0.469 29.980 1.00 40.75 147 MET B N 1
ATOM 1866 C CA . MET B 1 147 ? -16.651 -0.617 28.645 1.00 41.49 147 MET B CA 1
ATOM 1867 C C . MET B 1 147 ? -17.339 0.648 28.154 1.00 41.59 147 MET B C 1
ATOM 1868 O O . MET B 1 147 ? -18.135 1.249 28.864 1.00 41.30 147 MET B O 1
ATOM 1873 N N . LEU B 1 148 ? -17.029 1.029 26.918 1.00 42.32 148 LEU B N 1
ATOM 1874 C CA . LEU B 1 148 ? -17.735 2.104 26.250 1.00 42.77 148 LEU B CA 1
ATOM 1875 C C . LEU B 1 148 ? -18.577 1.575 25.102 1.00 43.43 148 LEU B C 1
ATOM 1876 O O . LEU B 1 148 ? -18.102 0.813 24.276 1.00 44.12 148 LEU B O 1
ATOM 1881 N N . ILE B 1 149 ? -19.830 1.996 25.057 1.00 43.50 149 ILE B N 1
ATOM 1882 C CA . ILE B 1 149 ? -20.672 1.739 23.905 1.00 44.30 149 ILE B CA 1
ATOM 1883 C C . ILE B 1 149 ? -21.087 3.049 23.246 1.00 44.88 149 ILE B C 1
ATOM 1884 O O . ILE B 1 149 ? -21.515 3.971 23.936 1.00 44.73 149 ILE B O 1
ATOM 1889 N N . TRP B 1 150 ? -20.942 3.141 21.922 1.00 45.85 150 TRP B N 1
ATOM 1890 C CA . TRP B 1 150 ? -21.441 4.307 21.188 1.00 46.71 150 TRP B CA 1
ATOM 1891 C C . TRP B 1 150 ? -22.463 3.932 20.129 1.00 47.44 150 TRP B C 1
ATOM 1892 O O . TRP B 1 150 ? -22.283 2.972 19.384 1.00 47.93 150 TRP B O 1
ATOM 1903 N N . ILE B 1 151 ? -23.541 4.703 20.081 1.00 47.78 151 ILE B N 1
ATOM 1904 C CA . ILE B 1 151 ? -24.606 4.501 19.113 1.00 48.61 151 ILE B CA 1
ATOM 1905 C C . ILE B 1 151 ? -24.851 5.805 18.348 1.00 56.67 151 ILE B C 1
ATOM 1906 O O . ILE B 1 151 ? -25.239 6.816 18.933 1.00 61.41 151 ILE B O 1
ATOM 1911 N N . ALA B 1 152 ? -24.606 5.772 17.039 1.00 56.36 152 ALA B N 1
ATOM 1912 C CA . ALA B 1 152 ? -24.769 6.941 16.176 1.00 57.93 152 ALA B CA 1
ATOM 1913 C C . ALA B 1 152 ? -26.218 7.399 16.084 1.00 57.60 152 ALA B C 1
ATOM 1914 O O . ALA B 1 152 ? -27.125 6.583 15.914 1.00 52.44 152 ALA B O 1
ATOM 1916 N N . VAL B 1 153 ? -26.414 8.707 16.218 1.00 61.85 153 VAL B N 1
ATOM 1917 C CA . VAL B 1 153 ? -27.704 9.342 15.973 1.00 68.75 153 VAL B CA 1
ATOM 1918 C C . VAL B 1 153 ? -28.855 8.689 16.726 1.00 75.26 153 VAL B C 1
ATOM 1919 O O . VAL B 1 153 ? -28.663 8.161 17.820 1.00 77.67 153 VAL B O 1
ATOM 1923 N N . LEU C 2 6 ? -32.956 16.723 23.805 1.00 89.77 122 LEU C N 1
ATOM 1924 C CA . LEU C 2 6 ? -33.099 15.424 23.153 1.00 90.26 122 LEU C CA 1
ATOM 1925 C C . LEU C 2 6 ? -32.405 14.322 23.948 1.00 90.21 122 LEU C C 1
ATOM 1926 O O . LEU C 2 6 ? -33.067 13.532 24.618 1.00 89.81 122 LEU C O 1
ATOM 1931 N N . THR C 2 7 ? -31.077 14.271 23.874 1.00 89.66 123 THR C N 1
ATOM 1932 C CA . THR C 2 7 ? -30.306 13.275 24.618 1.00 88.70 123 THR C CA 1
ATOM 1933 C C . THR C 2 7 ? -29.540 13.908 25.789 1.00 87.01 123 THR C C 1
ATOM 1934 O O . THR C 2 7 ? -28.835 14.900 25.613 1.00 91.38 123 THR C O 1
ATOM 1938 N N . THR C 2 8 ? -29.681 13.328 26.982 1.00 81.98 124 THR C N 1
ATOM 1939 C CA . THR C 2 8 ? -29.100 13.901 28.197 1.00 75.72 124 THR C CA 1
ATOM 1940 C C . THR C 2 8 ? -28.250 12.917 29.013 1.00 73.73 124 THR C C 1
ATOM 1941 O O . THR C 2 8 ? -28.042 11.775 28.613 1.00 73.10 124 THR C O 1
ATOM 1945 N N . VAL C 2 9 ? -27.767 13.374 30.165 1.00 74.66 125 VAL C N 1
ATOM 1946 C CA . VAL C 2 9 ? -26.948 12.549 31.051 1.00 75.28 125 VAL C CA 1
ATOM 1947 C C . VAL C 2 9 ? -27.743 12.162 32.297 1.00 77.64 125 VAL C C 1
ATOM 1948 O O . VAL C 2 9 ? -27.884 12.971 33.209 1.00 83.81 125 VAL C O 1
ATOM 1952 N N . PRO C 2 10 ? -28.291 10.934 32.334 1.00 73.13 126 PRO C N 1
ATOM 1953 C CA . PRO C 2 10 ? -29.064 10.510 33.506 1.00 71.54 126 PRO C CA 1
ATOM 1954 C C . PRO C 2 10 ? -28.270 9.873 34.641 1.00 69.12 126 PRO C C 1
ATOM 1955 O O . PRO C 2 10 ? -27.067 9.631 34.546 1.00 68.73 126 PRO C O 1
ATOM 1959 N N . LEU C 2 11 ? -28.999 9.593 35.714 1.00 72.94 127 LEU C N 1
ATOM 1960 C CA . LEU C 2 11 ? -28.472 8.976 36.920 1.00 72.55 127 LEU C CA 1
ATOM 1961 C C . LEU C 2 11 ? -27.763 7.644 36.658 1.00 68.94 127 LEU C C 1
ATOM 1962 O O . LEU C 2 11 ? -28.004 6.994 35.648 1.00 79.33 127 LEU C O 1
ATOM 1967 N N . THR C 2 12 ? -26.905 7.229 37.586 1.00 71.11 128 THR C N 1
ATOM 1968 C CA . THR C 2 12 ? -26.121 6.005 37.420 1.00 68.78 128 THR C CA 1
ATOM 1969 C C . THR C 2 12 ? -26.772 4.827 38.163 1.00 68.84 128 THR C C 1
ATOM 1970 O O . THR C 2 12 ? -27.445 5.046 39.162 1.00 72.24 128 THR C O 1
ATOM 1974 N N . THR C 2 13 ? -26.604 3.598 37.655 1.00 64.85 129 THR C N 1
ATOM 1975 C CA . THR C 2 13 ? -27.185 2.386 38.269 1.00 72.97 129 THR C CA 1
ATOM 1976 C C . THR C 2 13 ? -26.122 1.308 38.570 1.00 68.06 129 THR C C 1
ATOM 1977 O O . THR C 2 13 ? -24.968 1.513 38.249 1.00 63.33 129 THR C O 1
ATOM 1981 N N . ILE C 2 14 ? -26.515 0.145 39.120 1.00 69.12 130 ILE C N 1
ATOM 1982 C CA . ILE C 2 14 ? -25.568 -0.767 39.800 1.00 66.38 130 ILE C CA 1
ATOM 1983 C C . ILE C 2 14 ? -25.711 -2.321 39.594 1.00 88.77 130 ILE C C 1
ATOM 1984 O O . ILE C 2 14 ? -26.787 -2.802 39.261 1.00 94.60 130 ILE C O 1
ATOM 1989 N N . TYR C 2 15 ? -24.599 -3.070 39.725 1.00 88.92 131 TYR C N 1
ATOM 1990 C CA . TYR C 2 15 ? -24.569 -4.430 40.333 1.00 70.34 131 TYR C CA 1
ATOM 1991 C C . TYR C 2 15 ? -23.485 -4.510 41.445 1.00 66.57 131 TYR C C 1
ATOM 1992 O O . TYR C 2 15 ? -22.367 -4.060 41.240 1.00 63.89 131 TYR C O 1
ATOM 2001 N N . GLU C 2 16 ? -23.778 -5.119 42.596 1.00 45.71 132 GLU C N 1
ATOM 2002 C CA . GLU C 2 16 ? -22.910 -4.952 43.770 1.00 46.21 132 GLU C CA 1
ATOM 2003 C C . GLU C 2 16 ? -22.751 -6.174 44.693 1.00 46.16 132 GLU C C 1
ATOM 2004 O O . GLU C 2 16 ? -23.720 -6.800 45.089 1.00 56.26 132 GLU C O 1
ATOM 2010 N N . CYS C 2 17 ? -21.517 -6.477 45.076 1.00 40.34 133 CYS C N 1
ATOM 2011 C CA . CYS C 2 17 ? -21.242 -7.659 45.880 1.00 41.47 133 CYS C CA 1
ATOM 2012 C C . CYS C 2 17 ? -20.134 -7.456 46.932 1.00 39.62 133 CYS C C 1
ATOM 2013 O O . CYS C 2 17 ? -18.948 -7.473 46.609 1.00 36.78 133 CYS C O 1
ATOM 2016 N N . PRO C 2 18 ? -20.521 -7.275 48.209 1.00 45.05 134 PRO C N 1
ATOM 2017 C CA . PRO C 2 18 ? -19.490 -7.095 49.242 1.00 40.23 134 PRO C CA 1
ATOM 2018 C C . PRO C 2 18 ? -18.656 -8.352 49.415 1.00 38.97 134 PRO C C 1
ATOM 2019 O O . PRO C 2 18 ? -19.167 -9.458 49.229 1.00 40.71 134 PRO C O 1
ATOM 2023 N N . PRO C 2 19 ? -17.365 -8.187 49.711 1.00 36.29 135 PRO C N 1
ATOM 2024 C CA . PRO C 2 19 ? -16.529 -9.373 49.896 1.00 37.93 135 PRO C CA 1
ATOM 2025 C C . PRO C 2 19 ? -17.037 -10.274 51.020 1.00 37.43 135 PRO C C 1
ATOM 2026 O O . PRO C 2 19 ? -17.650 -9.823 51.967 1.00 39.55 135 PRO C O 1
ATOM 2030 N N . SER C 2 20 ? -16.810 -11.566 50.869 1.00 37.54 136 SER C N 1
ATOM 2031 C CA . SER C 2 20 ? -17.314 -12.527 51.815 1.00 40.11 136 SER C CA 1
ATOM 2032 C C . SER C 2 20 ? -16.284 -13.606 51.980 1.00 38.34 136 SER C C 1
ATOM 2033 O O . SER C 2 20 ? -15.750 -14.088 51.014 1.00 37.07 136 SER C O 1
ATOM 2036 N N . PRO C 2 21 ? -15.986 -13.982 53.222 1.00 42.71 137 PRO C N 1
ATOM 2037 C CA . PRO C 2 21 ? -14.889 -14.935 53.357 1.00 45.39 137 PRO C CA 1
ATOM 2038 C C . PRO C 2 21 ? -15.286 -16.324 52.880 1.00 43.58 137 PRO C C 1
ATOM 2039 O O . PRO C 2 21 ? -16.445 -16.708 52.994 1.00 44.07 137 PRO C O 1
ATOM 2043 N N . VAL C 2 22 ? -14.316 -17.040 52.323 1.00 47.67 138 VAL C N 1
ATOM 2044 C CA . VAL C 2 22 ? -14.485 -18.429 51.921 1.00 44.51 138 VAL C CA 1
ATOM 2045 C C . VAL C 2 22 ? -14.708 -19.326 53.142 1.00 45.04 138 VAL C C 1
ATOM 2046 O O . VAL C 2 22 ? -14.225 -19.039 54.226 1.00 44.80 138 VAL C O 1
ATOM 2050 N N . LYS C 2 23 ? -15.480 -20.396 52.979 1.00 50.98 139 LYS C N 1
ATOM 2051 C CA . LYS C 2 23 ? -15.608 -21.384 54.041 1.00 46.81 139 LYS C CA 1
ATOM 2052 C C . LYS C 2 23 ? -14.433 -22.346 53.971 1.00 47.01 139 LYS C C 1
ATOM 2053 O O . LYS C 2 23 ? -14.369 -23.177 53.086 1.00 47.57 139 LYS C O 1
ATOM 2059 N N . GLU C 2 24 ? -13.499 -22.232 54.902 1.00 46.68 140 GLU C N 1
ATOM 2060 C CA . GLU C 2 24 ? -12.339 -23.101 54.887 1.00 46.88 140 GLU C CA 1
ATOM 2061 C C . GLU C 2 24 ? -12.694 -24.507 55.346 1.00 48.13 140 GLU C C 1
ATOM 2062 O O . GLU C 2 24 ? -13.601 -24.707 56.143 1.00 48.90 140 GLU C O 1
ATOM 2068 N N . ILE C 2 25 ? -11.971 -25.477 54.813 1.00 48.49 141 ILE C N 1
ATOM 2069 C CA . ILE C 2 25 ? -12.176 -26.861 55.163 1.00 49.81 141 ILE C CA 1
ATOM 2070 C C . ILE C 2 25 ? -10.970 -27.364 55.951 1.00 49.86 141 ILE C C 1
ATOM 2071 O O . ILE C 2 25 ? -9.834 -27.306 55.488 1.00 49.22 141 ILE C O 1
ATOM 2076 N N . PHE C 2 26 ? -11.239 -27.854 57.152 1.00 41.37 142 PHE C N 1
ATOM 2077 C CA . PHE C 2 26 ? -10.180 -28.142 58.095 1.00 40.78 142 PHE C CA 1
ATOM 2078 C C . PHE C 2 26 ? -9.836 -29.622 58.114 1.00 42.59 142 PHE C C 1
ATOM 2079 O O . PHE C 2 26 ? -10.574 -30.456 57.603 1.00 44.69 142 PHE C O 1
ATOM 2087 N N . SER C 2 27 ? -8.689 -29.930 58.690 1.00 42.35 143 SER C N 1
ATOM 2088 C CA . SER C 2 27 ? -8.247 -31.303 58.832 1.00 44.49 143 SER C CA 1
ATOM 2089 C C . SER C 2 27 ? -8.462 -31.766 60.275 1.00 45.59 143 SER C C 1
ATOM 2090 O O . SER C 2 27 ? -8.144 -31.059 61.211 1.00 44.63 143 SER C O 1
ATOM 2093 N N . TYR C 2 28 ? -8.984 -32.968 60.434 1.00 48.05 144 TYR C N 1
ATOM 2094 C CA . TYR C 2 28 ? -9.360 -33.471 61.731 1.00 49.39 144 TYR C CA 1
ATOM 2095 C C . TYR C 2 28 ? -8.555 -34.715 62.073 1.00 51.41 144 TYR C C 1
ATOM 2096 O O . TYR C 2 28 ? -8.148 -35.460 61.199 1.00 52.90 144 TYR C O 1
ATOM 2105 N N . SER C 2 29 ? -8.293 -34.899 63.358 1.00 51.90 145 SER C N 1
ATOM 2106 C CA . SER C 2 29 ? -7.693 -36.115 63.844 1.00 54.29 145 SER C CA 1
ATOM 2107 C C . SER C 2 29 ? -8.744 -37.197 63.967 1.00 56.90 145 SER C C 1
ATOM 2108 O O . SER C 2 29 ? -9.922 -36.969 63.726 1.00 57.04 145 SER C O 1
ATOM 2111 N N . LYS C 2 30 ? -8.296 -38.385 64.338 1.00 68.37 146 LYS C N 1
ATOM 2112 C CA . LYS C 2 30 ? -9.186 -39.514 64.531 1.00 76.92 146 LYS C CA 1
ATOM 2113 C C . LYS C 2 30 ? -10.203 -39.243 65.645 1.00 76.86 146 LYS C C 1
ATOM 2114 O O . LYS C 2 30 ? -11.401 -39.448 65.463 1.00 92.24 146 LYS C O 1
ATOM 2120 N N . GLY C 2 31 ? -9.726 -38.760 66.784 1.00 65.24 147 GLY C N 1
ATOM 2121 C CA . GLY C 2 31 ? -10.589 -38.567 67.931 1.00 63.60 147 GLY C CA 1
ATOM 2122 C C . GLY C 2 31 ? -10.345 -39.682 68.933 1.00 64.28 147 GLY C C 1
ATOM 2123 O O . GLY C 2 31 ? -10.429 -40.855 68.584 1.00 66.76 147 GLY C O 1
ATOM 2124 N N . ILE C 2 32 ? -10.026 -39.330 70.174 1.00 64.05 148 ILE C N 1
ATOM 2125 C CA . ILE C 2 32 ? -9.721 -40.349 71.170 1.00 66.42 148 ILE C CA 1
ATOM 2126 C C . ILE C 2 32 ? -10.703 -40.384 72.323 1.00 67.99 148 ILE C C 1
ATOM 2127 O O . ILE C 2 32 ? -10.847 -39.426 73.059 1.00 67.29 148 ILE C O 1
ATOM 2132 N N . GLN C 2 33 ? -11.361 -41.525 72.458 1.00 70.74 149 GLN C N 1
ATOM 2133 C CA . GLN C 2 33 ? -12.312 -41.807 73.524 1.00 75.12 149 GLN C CA 1
ATOM 2134 C C . GLN C 2 33 ? -11.602 -42.527 74.662 1.00 74.56 149 GLN C C 1
ATOM 2135 O O . GLN C 2 33 ? -11.062 -43.605 74.467 1.00 76.84 149 GLN C O 1
ATOM 2141 N N . THR C 2 34 ? -11.568 -41.922 75.841 1.00 75.28 150 THR C N 1
ATOM 2142 C CA . THR C 2 34 ? -10.967 -42.585 76.991 1.00 84.77 150 THR C CA 1
ATOM 2143 C C . THR C 2 34 ? -11.648 -42.187 78.296 1.00 87.22 150 THR C C 1
ATOM 2144 O O . THR C 2 34 ? -11.956 -43.041 79.129 1.00 91.42 150 THR C O 1
#

Secondary structure (DSSP, 8-state):
---SS-HHHHHHHHHHHHHHHHTT-SS--TTTHHHHHHHHHHHHHHHHHHHHS-S-TTS---EEEEEEEEEEEPP--TT---S----B--EEEEEEEEB-TTT-EEEEEEE---TTT-EEEEEEEEEEE-/--PPPSS-HHHHHHHHHHHHHHHHTT--S--GGGHHHHHHHHHHHHHHHHHHTT------EEEEEEEEEEEPPPP---EEEEEEEES-TTT-EEEEEEE---TTT-EEEEEEEEEEE-/--B----EEEEE--B--------------

Solvent-accessible surface area: 15151 Å² total; per-residue (Å²): 44,125,29,40,2,96,76,123,103,2,112,102,6,0,15,76,1,0,80,100,14,3,41,109,21,142,131,20,37,124,72,99,4,123,113,19,0,121,80,0,8,59,46,2,22,144,25,0,47,66,74,27,81,46,124,79,104,117,38,95,86,85,44,36,8,8,0,22,0,13,0,12,47,12,47,71,22,87,69,175,164,64,174,107,75,24,3,48,15,0,8,4,17,8,4,2,2,20,11,29,74,167,52,3,5,38,37,40,24,104,34,132,12,93,76,96,40,17,1,9,0,14,0,17,2,2,7,7,16,143,111,93,6,106,35,37,4,97,71,120,99,3,118,111,7,0,21,82,0,0,77,103,10,3,39,111,20,140,127,16,44,40,93,95,0,102,112,15,0,90,76,0,0,66,50,4,5,134,12,0,39,52,77,14,38,133,126,99,73,76,32,16,1,2,0,16,0,13,0,6,46,44,58,136,86,166,193,2,44,53,47,32,33,17,35,85,37,45,76,148,39,0,0,30,35,82,27,110,33,126,17,96,134,91,38,15,1,27,0,39,0,9,2,4,6,7,19,139,186,27,72,86,28,163,50,58,74,34,79,11,77,58,26,105,34,39,67,94,134,117,178,100,186,52,140,182,167

Nearest PDB structures (foldseek):
  5hyc-assembly1_B  TM=1.009E+00  e=1.670E-26  Pyricularia oryzae 70-15
  5hxl-assembly1_A-2  TM=9.543E-01  e=3.370E-22  Pyricularia oryzae 70-15
  5hyc-assembly1_A  TM=9.729E-01  e=2.081E-21  Pyricularia oryzae 70-15
  5wi4-assembly1_B  TM=8.744E-01  e=3.107E-07  Mus musculus
  7k5b-assembly1_N  TM=7.606E-01  e=1.794E-06  Tetrahymena thermophila

Sequence (277 aa):
GPSPIPTNRLKQIAADACNDAIGSAEFYDHAKTEQWNHQIINTILKAVIAESQPSDSTTPPQFKFAVNSTIVQHLVPSSKDGKPHVGRRGMHSATGAFWNDKTDGMWTYKHEGDESKGMDVVVMLIWIAVAQGPSPIPTNRLKQIAADACNDAIGSAEFYDHAKTEQWNHQIINTILKAVIAESQPTPPQFKFAVNSTIVQHLVPSRGMHSATGAFWNDKTDGMWTYKHEGDESKGMDVVVMLIWIAVLTTVPLTTIYECPPSPVKEIFSYSKGIQT

Foldseek 3Di:
DDDLDPVVVLQVQLVVQQCVQQVPPQFDDPVCVVVSQVSSQVSSVVVSQVSNQDPPNVDDRFKDKDKDKDKFFWDQDPVSVPDWDTHDDDDDDDDDDDADPVAKDKDKDKADDTRRHGMIMIMMMIIHTD/DAADDLDPVVVLQCLQLVQQCVLQVPPQFDDPVCVVVSQVSRQVSSVVVCQVSNDPPDRFKDKDKDKDKAFADQPVPPDDDDDDDDAPRHHWDKDKDKADDDPRHGIIMIMMMTMHTD/DDDDDDDDDDDDDDDDDDDDDDDDPDDDD

B-factor: mean 55.35, std 19.85, range [22.82, 139.68]

Radius of gyration: 20.59 Å; Cα contacts (8 Å, |Δi|>4): 533; chains: 3; bounding box: 47×64×69 Å

InterPro domains:
  IPR005334 Dynein light chain Tctex-1-like [PF03645] (14-148)
  IPR005334 Dynein light chain Tctex-1-like [PTHR21255] (9-151)
  IPR038586 Tctex-1-like superfamily [G3DSA:3.30.1140.40] (12-153)

Organism: Pyricularia oryzae (strain 70-15 / ATCC MYA-4617 / FGSC 8958) (NCBI:txid242507)